Protein AF-A0A5C1E8T0-F1 (afdb_monomer_lite)

Sequence (264 aa):
MSAHPPAPRHRLWQITGRSCGLPEDWHARLVARLGQRPRRLGTWTELALYGALDCMADVAARGGVGSADSTANPPIGTPSSPSALLCAQLYAPLPPAARLRVSSVRGSAAAIGAGLDQFAEGWVLPFTFMQTLPSQLLAALARALGWQGDGSFVASADPLQSLALACAGAPAAGVLWGRVDELPEPNSLWLRLEALSGAEGAASAGKGREGGGVEGGVEDIAAACAVPLPAVCTFRPLRATDLANPALALLRWGPAGLEGGFSD

Radius of gyration: 21.16 Å; chains: 1; bounding box: 60×60×74 Å

pLDDT: mean 71.68, std 24.96, range [25.59, 97.88]

Structure (mmCIF, N/CA/C/O backbone):
data_AF-A0A5C1E8T0-F1
#
_entry.id   AF-A0A5C1E8T0-F1
#
loop_
_atom_site.group_PDB
_atom_site.id
_atom_site.type_symbol
_atom_site.label_atom_id
_atom_site.label_alt_id
_atom_site.label_comp_id
_atom_site.label_asym_id
_atom_site.label_entity_id
_atom_site.label_seq_id
_atom_site.pdbx_PDB_ins_code
_atom_site.Cartn_x
_atom_site.Cartn_y
_atom_site.Cartn_z
_atom_site.occupancy
_atom_site.B_iso_or_equiv
_atom_site.auth_seq_id
_atom_site.auth_comp_id
_atom_site.auth_asym_id
_atom_site.auth_atom_id
_atom_site.pdbx_PDB_model_num
ATOM 1 N N . MET A 1 1 ? 43.499 15.139 -3.434 1.00 58.47 1 MET A N 1
ATOM 2 C CA . MET A 1 1 ? 42.631 15.049 -4.628 1.00 58.47 1 MET A CA 1
ATOM 3 C C . MET A 1 1 ? 41.250 14.615 -4.163 1.00 58.47 1 MET A C 1
ATOM 5 O O . MET A 1 1 ? 41.044 13.431 -3.941 1.00 58.47 1 MET A O 1
ATOM 9 N N . SER A 1 2 ? 40.339 15.557 -3.911 1.00 57.38 2 SER A N 1
ATOM 10 C CA . SER A 1 2 ? 38.963 15.213 -3.532 1.00 57.38 2 SER A CA 1
ATOM 11 C C . SER A 1 2 ? 38.192 14.852 -4.794 1.00 57.38 2 SER A C 1
ATOM 13 O O . SER A 1 2 ? 37.903 15.727 -5.608 1.00 57.38 2 SER A O 1
ATOM 15 N N . ALA A 1 3 ? 37.917 13.563 -4.989 1.00 58.62 3 ALA A N 1
ATOM 16 C CA . ALA A 1 3 ? 37.054 13.107 -6.068 1.00 58.62 3 ALA A CA 1
ATOM 17 C C . ALA A 1 3 ? 35.649 13.675 -5.834 1.00 58.62 3 ALA A C 1
ATOM 19 O O . ALA A 1 3 ? 35.021 13.407 -4.810 1.00 58.62 3 ALA A O 1
ATOM 20 N N . HIS A 1 4 ? 35.182 14.506 -6.763 1.00 52.62 4 HIS A N 1
ATOM 21 C CA . HIS A 1 4 ? 33.809 14.985 -6.747 1.00 52.62 4 HIS A CA 1
ATOM 22 C C . HIS A 1 4 ? 32.888 13.769 -6.935 1.00 52.62 4 HIS A C 1
ATOM 24 O O . HIS A 1 4 ? 33.125 12.990 -7.865 1.00 52.62 4 HIS A O 1
ATOM 30 N N . PRO A 1 5 ? 31.883 13.549 -6.068 1.00 63.28 5 PRO A N 1
ATOM 31 C CA . PRO A 1 5 ? 30.959 12.445 -6.264 1.00 63.28 5 PRO A CA 1
ATOM 32 C C . PRO A 1 5 ? 30.258 12.620 -7.620 1.00 63.28 5 PRO A C 1
ATOM 34 O O . PRO A 1 5 ? 29.917 13.749 -7.990 1.00 63.28 5 PRO A O 1
ATOM 37 N N . PRO A 1 6 ? 30.060 11.535 -8.390 1.00 59.25 6 PRO A N 1
ATOM 38 C CA . PRO A 1 6 ? 29.363 11.624 -9.663 1.00 59.25 6 PRO A CA 1
ATOM 39 C C . PRO A 1 6 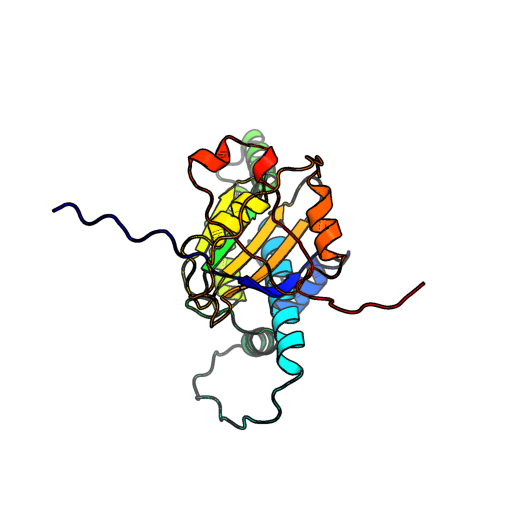? 27.966 12.211 -9.445 1.00 59.25 6 PRO A C 1
ATOM 41 O O . PRO A 1 6 ? 27.285 11.882 -8.470 1.00 59.25 6 PRO A O 1
ATOM 44 N N . ALA A 1 7 ? 27.548 13.092 -10.355 1.00 60.50 7 ALA A N 1
ATOM 45 C CA . ALA A 1 7 ? 26.229 13.704 -10.303 1.00 60.50 7 ALA A CA 1
ATOM 46 C C . ALA A 1 7 ? 25.132 12.619 -10.236 1.00 60.50 7 ALA A C 1
ATOM 48 O O . ALA A 1 7 ? 25.264 11.570 -10.878 1.00 60.50 7 ALA A O 1
ATOM 49 N N . PRO A 1 8 ? 24.046 12.849 -9.475 1.00 59.47 8 PRO A N 1
ATOM 50 C CA . PRO A 1 8 ? 22.971 11.875 -9.345 1.00 59.47 8 PRO A CA 1
ATOM 51 C C . PRO A 1 8 ? 22.365 11.585 -10.722 1.00 59.47 8 PRO A C 1
ATOM 53 O O . PRO A 1 8 ? 21.901 12.494 -11.410 1.00 59.47 8 PRO A O 1
ATOM 56 N N . ARG A 1 9 ? 22.378 10.312 -11.130 1.00 64.56 9 ARG A N 1
ATOM 57 C CA . ARG A 1 9 ? 21.794 9.880 -12.403 1.00 64.56 9 ARG A CA 1
ATOM 58 C C . ARG A 1 9 ? 20.274 9.943 -12.315 1.00 64.56 9 ARG A C 1
ATOM 60 O O . ARG A 1 9 ? 19.667 9.313 -11.450 1.00 64.56 9 ARG A O 1
ATOM 67 N N . HIS A 1 10 ? 19.669 10.695 -13.225 1.00 72.06 10 HIS A N 1
ATOM 68 C CA . HIS A 1 10 ? 18.228 10.690 -13.425 1.00 72.06 10 HIS A CA 1
ATOM 69 C C . HIS A 1 10 ? 17.826 9.365 -14.068 1.00 72.06 10 HIS A C 1
ATOM 71 O O . HIS A 1 10 ? 18.430 8.952 -15.056 1.00 72.06 10 HIS A O 1
ATOM 77 N N . ARG A 1 11 ? 16.819 8.696 -13.505 1.00 80.38 11 ARG A N 1
ATOM 78 C CA . ARG A 1 11 ? 16.202 7.529 -14.135 1.00 80.38 11 ARG A CA 1
ATOM 79 C C . ARG A 1 11 ? 14.804 7.888 -14.588 1.00 80.38 11 ARG A C 1
ATOM 81 O O . ARG A 1 11 ? 14.056 8.543 -13.861 1.00 80.38 11 ARG A O 1
ATOM 88 N N . LEU A 1 12 ? 14.479 7.448 -15.794 1.00 87.31 12 LEU A N 1
ATOM 89 C CA . LEU A 1 12 ? 13.116 7.475 -16.287 1.00 87.31 12 LEU A CA 1
ATOM 90 C C . LEU A 1 12 ? 12.377 6.256 -15.745 1.00 87.31 12 LEU A C 1
ATOM 92 O O . LEU A 1 12 ? 12.934 5.157 -15.696 1.00 87.31 12 LEU A O 1
ATOM 96 N N . TRP A 1 13 ? 11.139 6.476 -15.329 1.00 87.75 13 TRP A N 1
ATOM 97 C CA . TRP A 1 13 ? 10.295 5.468 -14.713 1.00 87.75 13 TRP A CA 1
ATOM 98 C C . TRP A 1 13 ? 9.059 5.248 -15.574 1.00 87.75 13 TRP A C 1
ATOM 100 O O . TRP A 1 13 ? 8.429 6.198 -16.029 1.00 87.75 13 TRP A O 1
ATOM 110 N N . GLN A 1 14 ? 8.698 3.994 -15.789 1.00 90.50 14 GLN A N 1
ATOM 111 C CA . GLN A 1 14 ? 7.463 3.606 -16.453 1.00 90.50 14 GLN A CA 1
ATOM 112 C C . GLN A 1 14 ? 6.477 3.094 -15.410 1.00 90.50 14 GLN A C 1
ATOM 114 O O . GLN A 1 14 ? 6.857 2.304 -14.545 1.00 90.50 14 GLN A O 1
ATOM 119 N N . ILE A 1 15 ? 5.216 3.520 -15.496 1.00 91.81 15 ILE A N 1
ATOM 120 C CA . ILE A 1 15 ? 4.143 2.936 -14.685 1.00 91.81 15 ILE A CA 1
ATOM 121 C C . ILE A 1 15 ? 3.709 1.640 -15.367 1.00 91.81 15 ILE A C 1
ATOM 123 O O . ILE A 1 15 ? 3.140 1.673 -16.458 1.00 91.81 15 ILE A O 1
ATOM 127 N N . THR A 1 16 ? 3.986 0.503 -14.732 1.00 92.25 16 THR A N 1
ATOM 128 C CA . THR A 1 16 ? 3.635 -0.827 -15.258 1.00 92.25 16 THR A CA 1
ATOM 129 C C . THR A 1 16 ? 2.414 -1.434 -14.577 1.00 92.25 16 THR A C 1
ATOM 131 O O . THR A 1 16 ? 1.858 -2.403 -15.085 1.00 92.25 16 THR A O 1
ATOM 134 N N . GLY A 1 17 ? 1.949 -0.836 -13.479 1.00 91.69 17 GLY A N 1
ATOM 135 C CA . GLY A 1 17 ? 0.705 -1.215 -12.822 1.00 91.69 17 GLY A CA 1
ATOM 136 C C . GLY A 1 17 ? 0.167 -0.129 -11.906 1.00 91.69 17 GLY A C 1
ATOM 137 O O . GLY A 1 17 ? 0.925 0.712 -11.409 1.00 91.69 17 GLY A O 1
ATOM 138 N N . ARG A 1 18 ? -1.148 -0.148 -11.695 1.00 93.94 18 ARG A N 1
ATOM 139 C CA . ARG A 1 18 ? -1.850 0.795 -10.825 1.00 93.94 18 ARG A CA 1
ATOM 140 C C . ARG A 1 18 ? -3.036 0.148 -10.115 1.00 93.94 18 ARG A C 1
ATOM 142 O O . ARG A 1 18 ? -3.696 -0.719 -10.670 1.00 93.94 18 ARG A O 1
ATOM 149 N N . SER A 1 19 ? -3.336 0.647 -8.924 1.00 92.81 19 SER A N 1
ATOM 150 C CA . SER A 1 19 ? -4.628 0.485 -8.251 1.00 92.81 19 SER A CA 1
ATOM 151 C C . SER A 1 19 ? -5.069 1.857 -7.779 1.00 92.81 19 SER A C 1
ATOM 153 O O . SER A 1 19 ? -4.309 2.549 -7.098 1.00 92.81 19 SER A O 1
ATOM 155 N N . CYS A 1 20 ? -6.283 2.253 -8.133 1.00 88.31 20 CYS A N 1
ATOM 156 C CA . CYS A 1 20 ? -6.860 3.526 -7.734 1.00 88.31 20 CYS A CA 1
ATOM 157 C C . CYS A 1 20 ? -8.332 3.350 -7.377 1.00 88.31 20 CYS A C 1
ATOM 159 O O . CYS A 1 20 ? -9.088 2.724 -8.119 1.00 88.31 20 CYS A O 1
ATOM 161 N N . GLY A 1 21 ? -8.724 3.949 -6.256 1.00 82.94 21 GLY A N 1
ATOM 162 C CA . GLY A 1 21 ? -10.071 3.823 -5.721 1.00 82.94 21 GLY A CA 1
ATOM 163 C C . GLY A 1 21 ? -10.300 2.501 -4.991 1.00 82.94 21 GLY A C 1
ATOM 164 O O . GLY A 1 21 ? -9.564 1.524 -5.136 1.00 82.94 21 GLY A O 1
ATOM 165 N N . LEU A 1 22 ? -11.345 2.495 -4.172 1.00 90.31 22 LEU A N 1
ATOM 166 C CA . LEU A 1 22 ? -11.820 1.314 -3.468 1.00 90.31 22 LEU A CA 1
ATOM 167 C C . LEU A 1 22 ? -13.246 1.037 -3.93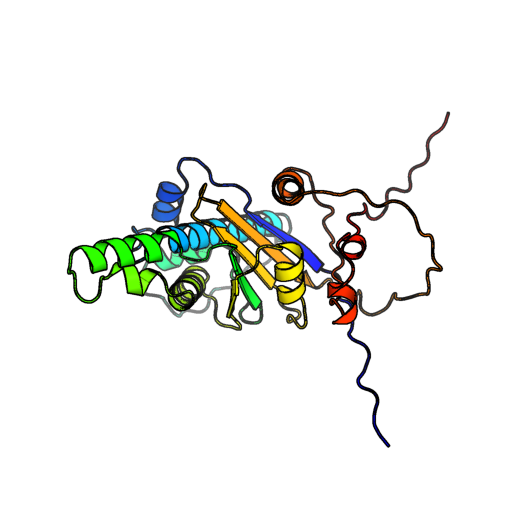8 1.00 90.31 22 LEU A C 1
ATOM 169 O O . LEU A 1 22 ? -14.090 1.926 -3.821 1.00 90.31 22 LEU A O 1
ATOM 173 N N . PRO A 1 23 ? -13.540 -0.157 -4.475 1.00 93.62 23 PRO A N 1
ATOM 174 C CA . PRO A 1 23 ? -14.925 -0.536 -4.697 1.00 93.62 23 PRO A CA 1
ATOM 175 C C . PRO A 1 23 ? -15.637 -0.699 -3.349 1.00 93.62 23 PRO A C 1
ATOM 177 O O . PRO A 1 23 ? -15.002 -0.966 -2.328 1.00 93.62 23 PRO A O 1
ATOM 180 N N . GLU A 1 24 ? -16.962 -0.583 -3.348 1.00 94.19 24 GLU A N 1
ATOM 181 C CA . GLU A 1 24 ? -17.775 -0.697 -2.130 1.00 94.19 24 GLU A CA 1
ATOM 182 C C . GLU A 1 24 ? -17.559 -2.041 -1.403 1.00 94.19 24 GLU A C 1
ATOM 184 O O . GLU A 1 24 ? -17.512 -2.104 -0.177 1.00 94.19 24 GLU A O 1
ATOM 189 N N . ASP A 1 25 ? -17.316 -3.115 -2.157 1.00 95.88 25 ASP A N 1
ATOM 190 C CA . ASP A 1 25 ? -17.090 -4.474 -1.666 1.00 95.88 25 ASP A CA 1
ATOM 191 C C . ASP A 1 25 ? -15.598 -4.840 -1.487 1.00 95.88 25 ASP A C 1
ATOM 193 O O . ASP A 1 25 ? -15.261 -6.026 -1.387 1.00 95.88 25 ASP A O 1
ATOM 197 N N . TRP A 1 26 ? -14.682 -3.860 -1.417 1.00 95.56 26 TRP A N 1
ATOM 198 C CA . TRP A 1 26 ? -13.224 -4.096 -1.393 1.00 95.56 26 TRP A CA 1
ATOM 199 C C . TRP A 1 26 ? -12.783 -5.124 -0.342 1.00 95.56 26 TRP A C 1
ATOM 201 O O . TRP A 1 26 ? -11.933 -5.973 -0.617 1.00 95.56 26 TRP A O 1
ATOM 211 N N . HIS A 1 27 ? -13.386 -5.100 0.850 1.00 95.56 27 HIS A N 1
ATOM 212 C CA . HIS A 1 27 ? -13.034 -6.018 1.931 1.00 95.56 27 HIS A CA 1
ATOM 213 C C . HIS A 1 27 ? -13.479 -7.457 1.619 1.00 95.56 27 HIS A C 1
ATOM 215 O O . HIS A 1 27 ? -12.720 -8.400 1.840 1.00 95.56 27 HIS A O 1
ATOM 221 N N . ALA A 1 28 ? -14.666 -7.654 1.031 1.00 95.44 28 ALA A N 1
ATOM 222 C CA . ALA A 1 28 ? -15.113 -8.980 0.594 1.00 95.44 28 ALA A CA 1
ATOM 223 C C . ALA A 1 28 ? -14.198 -9.535 -0.510 1.00 95.44 28 ALA A C 1
ATOM 225 O O . ALA A 1 28 ? -13.786 -10.698 -0.457 1.00 95.44 28 ALA A O 1
ATOM 226 N N . ARG A 1 29 ? -13.794 -8.677 -1.457 1.00 95.75 29 ARG A N 1
ATOM 227 C CA . ARG A 1 29 ? -12.819 -9.026 -2.499 1.00 95.75 29 ARG A CA 1
ATOM 228 C C . ARG A 1 29 ? -11.457 -9.375 -1.899 1.00 95.75 29 ARG A C 1
ATOM 230 O O . ARG A 1 29 ? -10.849 -10.349 -2.331 1.00 95.75 29 ARG A O 1
ATOM 237 N N . LEU A 1 30 ? -10.990 -8.650 -0.880 1.00 95.06 30 LEU A N 1
ATOM 238 C CA . LEU A 1 30 ? -9.753 -8.977 -0.164 1.00 95.06 30 LEU A CA 1
ATOM 239 C C . LEU A 1 30 ? -9.823 -10.363 0.489 1.00 95.06 30 LEU A C 1
ATOM 241 O O . LEU A 1 30 ? -8.902 -11.161 0.328 1.00 95.06 30 LEU A O 1
ATOM 245 N N . VAL A 1 31 ? -10.913 -10.668 1.198 1.00 95.19 31 VAL A N 1
ATOM 246 C CA . VAL A 1 31 ? -11.108 -11.978 1.839 1.00 95.19 31 VAL A CA 1
ATOM 247 C C . VAL A 1 31 ? -11.094 -13.100 0.802 1.00 95.19 31 VAL A C 1
ATOM 249 O O . VAL A 1 31 ? -10.417 -14.107 1.011 1.00 95.19 31 VAL A O 1
ATOM 252 N N . ALA A 1 32 ? -11.780 -12.915 -0.330 1.00 93.12 32 ALA A N 1
ATOM 253 C CA . ALA A 1 32 ? -11.768 -13.875 -1.430 1.00 93.12 32 ALA A CA 1
ATOM 254 C C . ALA A 1 32 ? -10.348 -14.083 -1.988 1.00 93.12 32 ALA A C 1
ATOM 256 O O . ALA A 1 32 ? -9.923 -15.221 -2.176 1.00 93.12 32 ALA A O 1
ATOM 257 N N . ARG A 1 33 ? -9.587 -12.995 -2.177 1.00 92.25 33 ARG A N 1
ATOM 258 C CA . ARG A 1 33 ? -8.198 -13.030 -2.667 1.00 92.25 33 ARG A CA 1
ATOM 259 C C . ARG A 1 33 ? -7.245 -13.739 -1.719 1.00 92.25 33 ARG A C 1
ATOM 261 O O . ARG A 1 33 ? -6.364 -14.443 -2.186 1.00 92.25 33 ARG A O 1
ATOM 268 N N . LEU A 1 34 ? -7.403 -13.557 -0.411 1.00 90.12 34 LEU A N 1
ATOM 269 C CA . LEU A 1 34 ? -6.553 -14.188 0.604 1.00 90.12 34 LEU A CA 1
ATOM 270 C C . LEU A 1 34 ? -6.998 -15.614 0.968 1.00 90.12 34 LEU A C 1
ATOM 272 O O . LEU A 1 34 ? -6.311 -16.293 1.732 1.00 90.12 34 LEU A O 1
ATOM 276 N N . GLY A 1 35 ? -8.167 -16.052 0.490 1.00 91.44 35 GLY A N 1
ATOM 277 C CA . GLY A 1 35 ? -8.790 -17.339 0.819 1.00 91.44 35 GLY A CA 1
ATOM 278 C C . GLY A 1 35 ? -9.300 -17.456 2.263 1.00 91.44 35 GLY A C 1
ATOM 279 O O . GLY A 1 35 ? -9.959 -18.433 2.609 1.00 91.44 35 GLY A O 1
ATOM 280 N N . GLN A 1 36 ? -9.008 -16.478 3.119 1.00 90.00 36 GLN A N 1
ATOM 281 C CA . GLN A 1 36 ? -9.477 -16.407 4.497 1.00 90.00 36 GLN A CA 1
ATOM 282 C C . GLN A 1 36 ? -9.499 -14.961 4.981 1.00 90.00 36 GLN A C 1
ATOM 284 O O . GLN A 1 36 ? -8.755 -14.106 4.497 1.00 90.00 36 GLN A O 1
ATOM 289 N N . ARG A 1 37 ? -10.309 -14.702 6.011 1.00 89.00 37 ARG A N 1
ATOM 290 C CA . ARG A 1 37 ? -10.324 -13.399 6.670 1.00 89.00 37 ARG A CA 1
ATOM 291 C C . ARG A 1 37 ? -8.988 -13.147 7.382 1.00 89.00 37 ARG A C 1
ATOM 293 O O . ARG A 1 37 ? -8.587 -13.993 8.193 1.00 89.00 37 ARG A O 1
ATOM 300 N N . PRO A 1 38 ? -8.313 -12.008 7.136 1.00 87.50 38 PRO A N 1
ATOM 301 C CA . PRO A 1 38 ? -7.133 -11.635 7.897 1.00 87.50 38 PRO A CA 1
ATOM 302 C C . PRO A 1 38 ? -7.458 -11.610 9.386 1.00 87.50 38 PRO A C 1
ATOM 304 O O . PRO A 1 38 ? -8.378 -10.936 9.840 1.00 87.50 38 PRO A O 1
ATOM 307 N N . ARG A 1 39 ? -6.715 -12.384 10.173 1.00 87.12 39 ARG A N 1
ATOM 308 C CA . ARG A 1 39 ? -6.797 -12.294 11.629 1.00 87.12 39 ARG A CA 1
ATOM 309 C C . ARG A 1 39 ? -5.760 -11.285 12.078 1.00 87.12 39 ARG A C 1
ATOM 311 O O . ARG A 1 39 ? -4.634 -11.332 11.591 1.00 87.12 39 ARG A O 1
ATOM 318 N N . ARG A 1 40 ? -6.115 -10.456 13.061 1.00 87.38 40 ARG A N 1
ATOM 319 C CA . ARG A 1 40 ? -5.188 -9.549 13.760 1.00 87.38 40 ARG A CA 1
ATOM 320 C C . ARG A 1 40 ? -4.682 -8.358 12.945 1.00 87.38 40 ARG A C 1
ATOM 322 O O . ARG A 1 40 ? -3.881 -7.600 13.478 1.00 87.38 40 ARG A O 1
ATOM 329 N N . LEU A 1 41 ? -5.167 -8.145 11.726 1.00 90.31 41 LEU A N 1
ATOM 330 C CA . LEU A 1 41 ? -4.874 -6.930 10.968 1.00 90.31 41 LEU A CA 1
ATOM 331 C C . LEU A 1 41 ? -5.925 -5.861 11.282 1.00 90.31 41 LEU A C 1
ATOM 333 O O . LEU A 1 41 ? -7.078 -6.193 11.543 1.00 90.31 41 LEU A O 1
ATOM 337 N N . GLY A 1 42 ? -5.500 -4.600 11.325 1.00 91.44 42 GLY A N 1
ATOM 338 C CA . GLY A 1 42 ? -6.417 -3.460 11.363 1.00 91.44 42 GLY A CA 1
ATOM 339 C C . GLY A 1 42 ? -6.833 -3.048 9.950 1.00 91.44 42 GLY A C 1
ATOM 340 O O . GLY A 1 42 ? -6.112 -3.344 8.991 1.00 91.44 42 GLY A O 1
ATOM 341 N N . THR A 1 43 ? -7.947 -2.323 9.830 1.00 93.56 43 THR A N 1
ATOM 342 C CA . THR A 1 43 ? -8.516 -1.847 8.556 1.00 93.56 43 THR A CA 1
ATOM 343 C C . THR A 1 43 ? -7.472 -1.167 7.670 1.00 93.56 43 THR A C 1
ATOM 345 O O . THR A 1 43 ? -7.335 -1.523 6.504 1.00 93.56 43 THR A O 1
ATOM 348 N N . TRP A 1 44 ? -6.651 -0.264 8.218 1.00 94.94 44 TRP A N 1
ATOM 349 C CA . TRP A 1 44 ? -5.552 0.374 7.484 1.00 94.94 44 TRP A CA 1
ATOM 350 C C . TRP A 1 44 ? -4.591 -0.613 6.793 1.00 94.94 44 TRP A C 1
ATOM 352 O O . TRP A 1 44 ? -4.185 -0.409 5.648 1.00 94.94 44 TRP A O 1
ATOM 362 N N . THR A 1 45 ? -4.250 -1.726 7.450 1.00 95.75 45 THR A N 1
ATOM 363 C CA . THR A 1 45 ? -3.397 -2.763 6.843 1.00 95.75 45 THR A CA 1
ATOM 364 C C . THR A 1 45 ? -4.149 -3.557 5.778 1.00 95.75 45 THR A C 1
ATOM 366 O O . THR A 1 45 ? -3.572 -3.920 4.755 1.00 95.75 45 THR A O 1
ATOM 369 N N . GLU A 1 46 ? -5.435 -3.822 5.991 1.00 96.00 46 GLU A N 1
ATOM 370 C CA . GLU A 1 46 ? -6.280 -4.501 5.007 1.00 96.00 46 GLU A CA 1
ATOM 371 C C . GLU A 1 46 ? -6.445 -3.663 3.731 1.00 96.00 46 GLU A C 1
ATOM 373 O O . GLU A 1 46 ? -6.311 -4.198 2.630 1.00 96.00 46 GLU A O 1
ATOM 378 N N . LEU A 1 47 ? -6.619 -2.346 3.865 1.00 96.69 47 LEU A N 1
ATOM 379 C CA . LEU A 1 47 ? -6.630 -1.400 2.746 1.00 96.69 47 LEU A CA 1
ATOM 380 C C . LEU A 1 47 ? -5.326 -1.460 1.945 1.00 96.69 47 LEU A C 1
ATOM 382 O O . LEU A 1 47 ? -5.351 -1.536 0.712 1.00 96.69 47 LEU A O 1
ATOM 386 N N . ALA A 1 48 ? -4.185 -1.465 2.637 1.00 96.81 48 ALA A N 1
ATOM 387 C CA . ALA A 1 48 ? -2.875 -1.582 2.007 1.00 96.81 48 ALA A CA 1
ATOM 388 C C . ALA A 1 48 ? -2.728 -2.899 1.235 1.00 96.81 48 ALA A C 1
ATOM 390 O O . ALA A 1 48 ? -2.310 -2.894 0.079 1.00 96.81 48 ALA A O 1
ATOM 391 N N . LEU A 1 49 ? -3.117 -4.020 1.850 1.00 96.75 49 LEU A N 1
ATOM 392 C CA . LEU A 1 49 ? -3.094 -5.334 1.209 1.00 96.75 49 LEU A CA 1
ATOM 393 C C . LEU A 1 49 ? -3.969 -5.371 -0.042 1.00 96.75 49 LEU A C 1
ATOM 395 O O . LEU A 1 49 ? -3.514 -5.842 -1.083 1.00 96.75 49 LEU A O 1
ATOM 399 N N . TYR A 1 50 ? -5.204 -4.874 0.049 1.00 96.62 50 TYR A N 1
ATOM 400 C CA . TYR A 1 50 ? -6.127 -4.873 -1.079 1.00 96.62 50 TYR A CA 1
ATOM 401 C C . TYR A 1 50 ? -5.545 -4.115 -2.274 1.00 96.62 50 TYR A C 1
ATOM 403 O O . TYR A 1 50 ? -5.439 -4.692 -3.356 1.00 96.62 50 TYR A O 1
ATOM 411 N N . GLY A 1 51 ? -5.118 -2.866 -2.066 1.00 96.69 51 GLY A N 1
ATOM 412 C CA . GLY A 1 51 ? -4.609 -2.024 -3.149 1.00 96.69 51 GLY A CA 1
ATOM 413 C C . GLY A 1 51 ? -3.293 -2.535 -3.745 1.00 96.69 51 GLY A C 1
ATOM 414 O O . GLY A 1 51 ? -3.114 -2.497 -4.960 1.00 96.69 51 GLY A O 1
ATOM 415 N N . ALA A 1 52 ? -2.394 -3.091 -2.926 1.00 96.94 52 ALA A N 1
ATOM 416 C CA . ALA A 1 52 ? -1.156 -3.688 -3.423 1.00 96.94 52 ALA A CA 1
ATOM 417 C C . ALA A 1 52 ? -1.428 -4.915 -4.306 1.00 96.94 52 ALA A C 1
ATOM 419 O O . ALA A 1 52 ? -0.867 -5.030 -5.395 1.00 96.94 52 ALA A O 1
ATOM 420 N N . LEU A 1 53 ? -2.311 -5.815 -3.858 1.00 95.94 53 LEU A N 1
ATOM 421 C CA . LEU A 1 53 ? -2.703 -6.997 -4.630 1.00 95.94 53 LEU A CA 1
ATOM 422 C C . LEU A 1 53 ? -3.433 -6.607 -5.918 1.00 95.94 53 LEU A C 1
ATOM 424 O O . LEU A 1 53 ? -3.192 -7.206 -6.960 1.00 95.94 53 LEU A O 1
ATOM 428 N N . ASP A 1 54 ? -4.294 -5.590 -5.866 1.00 95.12 54 ASP A N 1
ATOM 429 C CA . ASP A 1 54 ? -4.986 -5.077 -7.050 1.00 95.12 54 ASP A CA 1
ATOM 430 C C . ASP A 1 54 ? -4.009 -4.495 -8.077 1.00 95.12 54 ASP A C 1
ATOM 432 O O . ASP A 1 54 ? -4.068 -4.832 -9.256 1.00 95.12 54 ASP A O 1
ATOM 436 N N . CYS A 1 55 ? -3.027 -3.722 -7.609 1.00 95.12 55 CYS A N 1
ATOM 437 C CA . CYS A 1 55 ? -1.972 -3.172 -8.452 1.00 95.12 55 CYS A CA 1
ATOM 438 C C . CYS A 1 55 ? -1.170 -4.280 -9.146 1.00 95.12 55 CYS A C 1
ATOM 440 O O . CYS A 1 55 ? -0.942 -4.215 -10.351 1.00 95.12 55 CYS A O 1
ATOM 442 N N . MET A 1 56 ? -0.786 -5.335 -8.422 1.00 94.81 56 MET A N 1
ATOM 443 C CA . MET A 1 56 ? -0.058 -6.460 -9.021 1.00 94.81 56 MET A CA 1
ATOM 444 C C . MET A 1 56 ? -0.933 -7.320 -9.947 1.00 94.81 56 MET A C 1
ATOM 446 O O . MET A 1 56 ? -0.405 -7.951 -10.865 1.00 94.81 56 MET A O 1
ATOM 450 N N . ALA A 1 57 ? -2.256 -7.323 -9.755 1.00 92.62 57 ALA A N 1
ATOM 451 C CA . ALA A 1 57 ? -3.197 -7.922 -10.701 1.00 92.62 57 ALA A CA 1
ATOM 452 C C . ALA A 1 57 ? -3.231 -7.138 -12.021 1.00 92.62 57 ALA A C 1
ATOM 454 O O . ALA A 1 57 ? -3.187 -7.742 -13.090 1.00 92.62 57 ALA A O 1
ATOM 455 N N . ASP A 1 58 ? -3.245 -5.802 -11.953 1.00 89.81 58 ASP A N 1
ATOM 456 C CA . ASP A 1 58 ? -3.158 -4.926 -13.129 1.00 89.81 58 ASP A CA 1
ATOM 457 C C . ASP A 1 58 ? -1.825 -5.124 -13.876 1.00 89.81 58 ASP A C 1
ATOM 459 O O . ASP A 1 58 ? -1.828 -5.246 -15.101 1.00 89.81 58 ASP A O 1
ATOM 463 N N . VAL A 1 59 ? -0.698 -5.276 -13.161 1.00 91.00 59 VAL A N 1
ATOM 464 C CA . VAL A 1 59 ? 0.599 -5.645 -13.776 1.00 91.00 59 VAL A CA 1
ATOM 465 C C . VAL A 1 59 ? 0.487 -6.967 -14.541 1.00 91.00 59 VAL A C 1
ATOM 467 O O . VAL A 1 59 ? 0.893 -7.047 -15.702 1.00 91.00 59 VAL A O 1
ATOM 470 N N . ALA A 1 60 ? -0.069 -8.006 -13.910 1.00 90.25 60 ALA A N 1
ATOM 471 C CA . ALA A 1 60 ? -0.213 -9.324 -14.528 1.00 90.25 60 ALA A CA 1
ATOM 472 C C . ALA A 1 60 ? -1.107 -9.277 -15.777 1.00 90.25 60 ALA A C 1
ATOM 474 O O . ALA A 1 60 ? -0.750 -9.834 -16.816 1.00 90.25 60 ALA A O 1
ATOM 475 N N . ALA A 1 61 ? -2.229 -8.556 -15.702 1.00 87.44 61 ALA A N 1
ATOM 476 C CA . ALA A 1 61 ? -3.152 -8.380 -16.817 1.00 87.44 61 ALA A CA 1
ATOM 477 C C . ALA A 1 61 ? -2.496 -7.669 -18.013 1.00 87.44 61 ALA A C 1
ATOM 479 O O . ALA A 1 61 ? -2.751 -8.032 -19.159 1.00 87.44 61 ALA A O 1
ATOM 480 N N . ARG A 1 62 ? -1.612 -6.692 -17.763 1.00 81.38 62 ARG A N 1
ATOM 481 C CA . ARG A 1 62 ? -0.860 -5.982 -18.814 1.00 81.38 62 ARG A CA 1
ATOM 482 C C . ARG A 1 62 ? 0.270 -6.824 -19.410 1.00 81.38 62 ARG A C 1
ATOM 484 O O . ARG A 1 62 ? 0.520 -6.731 -20.608 1.00 81.38 62 ARG A O 1
ATOM 491 N N . GLY A 1 63 ? 0.937 -7.648 -18.600 1.00 74.06 63 GLY A N 1
ATOM 492 C CA . GLY A 1 63 ? 2.016 -8.539 -19.046 1.00 74.06 63 GLY A CA 1
ATOM 493 C C . GLY A 1 63 ? 1.540 -9.746 -19.866 1.00 74.06 63 GLY A C 1
ATOM 494 O O . GLY A 1 63 ? 2.291 -10.266 -20.688 1.00 74.06 63 GLY A O 1
ATOM 495 N N . GLY A 1 64 ? 0.284 -10.172 -19.691 1.00 57.69 64 GLY A N 1
ATOM 496 C CA . GLY A 1 64 ? -0.314 -11.311 -20.399 1.00 57.69 64 GLY A CA 1
ATOM 497 C C . GLY A 1 64 ? -0.656 -11.079 -21.878 1.00 57.69 64 GLY A C 1
ATOM 498 O O . GLY A 1 64 ? -1.043 -12.022 -22.560 1.00 57.69 64 GLY A O 1
ATOM 499 N N . VAL A 1 65 ? -0.498 -9.859 -22.405 1.00 47.91 65 VAL A N 1
ATOM 500 C CA . VAL A 1 65 ? -0.879 -9.506 -23.790 1.00 47.91 65 VAL A CA 1
ATOM 501 C C . VAL A 1 65 ? 0.248 -9.785 -24.810 1.00 47.91 65 VAL A C 1
ATOM 503 O O . VAL A 1 65 ? 0.125 -9.434 -25.979 1.00 47.91 65 VAL A O 1
ATOM 506 N N . GLY A 1 66 ? 1.349 -10.450 -24.425 1.00 42.44 66 GLY A N 1
ATOM 507 C CA . GLY A 1 66 ? 2.499 -10.611 -25.331 1.00 42.44 66 GLY A CA 1
ATOM 508 C C . GLY A 1 66 ? 3.471 -11.765 -25.084 1.00 42.44 66 GLY A C 1
ATOM 509 O O . GLY A 1 66 ? 4.626 -11.633 -25.472 1.00 42.44 66 GLY A O 1
ATOM 510 N N . SER A 1 67 ? 3.069 -12.881 -24.468 1.00 39.47 67 SER A N 1
ATOM 511 C CA . SER A 1 67 ? 3.974 -14.036 -24.321 1.00 39.47 67 SER A CA 1
ATOM 512 C C . SER A 1 67 ? 3.280 -15.362 -24.626 1.00 39.47 67 SER A C 1
ATOM 514 O O . SER A 1 67 ? 2.881 -16.111 -23.737 1.00 39.47 67 SER A O 1
ATOM 516 N N . ALA A 1 68 ? 3.131 -15.642 -25.920 1.00 39.16 68 ALA A N 1
ATOM 517 C CA . ALA A 1 68 ? 2.949 -16.993 -26.434 1.00 39.16 68 ALA A CA 1
ATOM 518 C C . ALA A 1 68 ? 4.334 -17.586 -26.732 1.00 39.16 68 ALA A C 1
ATOM 520 O O . ALA A 1 68 ? 4.717 -17.664 -27.888 1.00 39.16 68 ALA A O 1
ATOM 521 N N . ASP A 1 69 ? 5.112 -17.889 -25.691 1.00 41.88 69 ASP A N 1
ATOM 522 C CA . ASP A 1 69 ? 6.160 -18.922 -25.717 1.00 41.88 69 ASP A CA 1
ATOM 523 C C . ASP A 1 69 ? 6.877 -18.978 -24.362 1.00 41.88 69 ASP A C 1
ATOM 525 O O . ASP A 1 69 ? 7.830 -18.245 -24.106 1.00 41.88 69 ASP A O 1
ATOM 529 N N . SER A 1 70 ? 6.435 -19.870 -23.472 1.00 38.00 70 SER A N 1
ATOM 530 C CA . SER A 1 70 ? 7.351 -20.523 -22.528 1.00 38.00 70 SER A CA 1
ATOM 531 C C . SER A 1 70 ? 6.690 -21.723 -21.851 1.00 38.00 70 SER A C 1
ATOM 533 O O . SER A 1 70 ? 6.102 -21.637 -20.774 1.00 38.00 70 SER A O 1
ATOM 535 N N . THR A 1 71 ? 6.813 -22.888 -22.480 1.00 39.94 71 THR A N 1
ATOM 536 C CA . THR A 1 71 ? 6.786 -24.176 -21.782 1.00 39.94 71 THR A CA 1
ATOM 537 C C . THR A 1 71 ? 8.068 -24.313 -20.961 1.00 39.94 71 THR A C 1
ATOM 539 O O . THR A 1 71 ? 9.079 -24.807 -21.459 1.00 39.94 71 THR A O 1
ATOM 542 N N . ALA A 1 72 ? 8.039 -23.881 -19.701 1.00 38.09 72 ALA A N 1
ATOM 543 C CA . ALA A 1 72 ? 9.082 -24.184 -18.729 1.00 38.09 72 ALA A CA 1
ATOM 544 C C . ALA A 1 72 ? 8.454 -24.818 -17.479 1.00 38.09 72 ALA A C 1
ATOM 546 O O . ALA A 1 72 ? 7.622 -24.226 -16.796 1.00 38.09 72 ALA A O 1
ATOM 547 N N . ASN A 1 73 ? 8.848 -26.066 -17.232 1.00 38.44 73 ASN A N 1
ATOM 548 C CA . ASN A 1 73 ? 8.435 -26.918 -16.118 1.00 38.44 73 ASN A CA 1
ATOM 549 C C . ASN A 1 73 ? 8.715 -26.246 -14.754 1.00 38.44 73 ASN A C 1
ATOM 551 O O . ASN A 1 73 ? 9.823 -25.735 -14.566 1.00 38.44 73 ASN A O 1
ATOM 555 N N . PRO A 1 74 ? 7.792 -26.282 -13.773 1.00 40.03 74 PRO A N 1
ATOM 556 C CA . PRO A 1 74 ? 8.061 -25.735 -12.448 1.00 40.03 74 PRO A CA 1
ATOM 557 C C . PRO A 1 74 ? 8.974 -26.662 -11.618 1.00 40.03 74 PRO A C 1
ATOM 559 O O . PRO A 1 74 ? 8.831 -27.887 -11.676 1.00 40.03 74 PRO A O 1
ATOM 562 N N . PRO A 1 75 ? 9.894 -26.111 -10.802 1.00 40.59 75 PRO A N 1
ATOM 563 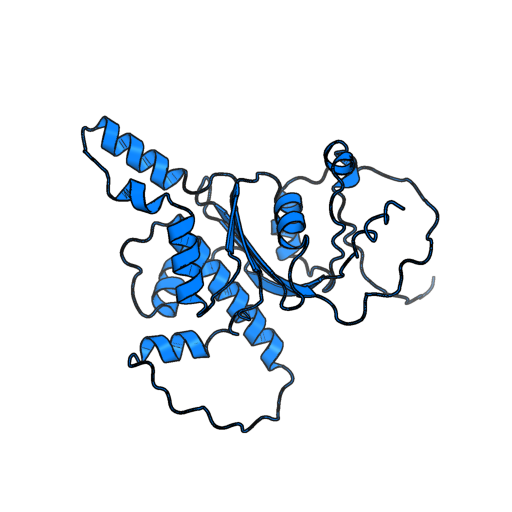C CA . PRO A 1 75 ? 10.674 -26.892 -9.851 1.00 40.59 75 PRO A CA 1
ATOM 564 C C . PRO A 1 75 ? 9.782 -27.433 -8.724 1.00 40.59 75 PRO A C 1
ATOM 566 O O . PRO A 1 75 ? 8.976 -26.715 -8.130 1.00 40.59 75 PRO A O 1
ATOM 569 N N . ILE A 1 76 ? 9.953 -28.720 -8.420 1.00 43.00 76 ILE A N 1
ATOM 570 C CA . ILE A 1 76 ? 9.252 -29.437 -7.353 1.00 43.00 76 ILE A CA 1
ATOM 571 C C . ILE A 1 76 ? 9.807 -28.974 -6.000 1.00 43.00 76 ILE A C 1
ATOM 573 O O . ILE A 1 76 ? 10.872 -29.397 -5.560 1.00 43.00 76 ILE A O 1
ATOM 577 N N . GLY A 1 77 ? 9.054 -28.097 -5.344 1.00 40.56 77 GLY A N 1
ATOM 578 C CA . GLY A 1 77 ? 9.234 -27.681 -3.957 1.00 40.56 77 GLY A CA 1
ATOM 579 C C . GLY A 1 77 ? 7.901 -27.152 -3.443 1.00 40.56 77 GLY A C 1
ATOM 580 O O . GLY A 1 77 ? 7.608 -25.968 -3.557 1.00 40.56 77 GLY A O 1
ATOM 581 N N . THR A 1 78 ? 7.037 -28.051 -2.978 1.00 45.16 78 THR A N 1
ATOM 582 C CA . THR A 1 78 ? 5.635 -27.767 -2.640 1.00 45.16 78 THR A CA 1
ATOM 583 C C . THR A 1 78 ? 5.486 -26.882 -1.396 1.00 45.16 78 THR A C 1
ATOM 585 O O . THR A 1 78 ? 5.886 -27.313 -0.311 1.00 45.16 78 THR A O 1
ATOM 588 N N . PRO A 1 79 ? 4.808 -25.722 -1.476 1.00 41.91 79 PRO A N 1
ATOM 589 C CA . PRO A 1 79 ? 4.119 -25.147 -0.328 1.00 41.91 79 PRO A CA 1
ATOM 590 C C . PRO A 1 79 ? 2.836 -25.955 -0.065 1.00 41.91 79 PRO A C 1
ATOM 592 O O . PRO A 1 79 ? 2.002 -26.141 -0.947 1.00 41.91 79 PRO A O 1
ATOM 595 N N . SER A 1 80 ? 2.669 -26.456 1.156 1.00 42.47 80 SER A N 1
ATOM 596 C CA . SER A 1 80 ? 1.631 -27.415 1.572 1.00 42.47 80 SER A CA 1
ATOM 597 C C . SER A 1 80 ? 0.208 -26.844 1.706 1.00 42.47 80 SER A C 1
ATOM 599 O O . SER A 1 80 ? -0.633 -27.448 2.368 1.00 42.47 80 SER A O 1
ATOM 601 N N . SER A 1 81 ? -0.096 -25.696 1.090 1.00 45.69 81 SER A N 1
ATOM 602 C CA . SER A 1 81 ? -1.424 -25.079 1.177 1.00 45.69 81 SER A CA 1
ATOM 603 C C . SER A 1 81 ? -1.991 -24.733 -0.206 1.00 45.69 81 SER A C 1
ATOM 605 O O . SER A 1 81 ? -1.421 -23.881 -0.895 1.00 45.69 81 SER A O 1
ATOM 607 N N . PRO A 1 82 ? -3.132 -25.326 -0.613 1.00 47.88 82 PRO A N 1
ATOM 608 C CA . PRO A 1 82 ? -3.764 -25.045 -1.905 1.00 47.88 82 PRO A CA 1
ATOM 609 C C . PRO A 1 82 ? -4.209 -23.580 -2.051 1.00 47.88 82 PRO A C 1
ATOM 611 O O . PRO A 1 82 ? -4.195 -23.046 -3.156 1.00 47.88 82 PRO A O 1
ATOM 614 N N . SER A 1 83 ? -4.512 -22.884 -0.949 1.00 49.12 83 SER A N 1
ATOM 615 C CA . SER A 1 83 ? -4.827 -21.447 -0.976 1.00 49.12 83 SER A CA 1
ATOM 616 C C . SER A 1 83 ? -3.609 -20.580 -1.314 1.00 49.12 83 SER A C 1
ATOM 618 O O . SER A 1 83 ? -3.746 -19.589 -2.020 1.00 49.12 83 SER A O 1
ATOM 620 N N . ALA A 1 84 ? -2.408 -20.962 -0.864 1.00 44.59 84 ALA A N 1
ATOM 621 C CA . ALA A 1 84 ? -1.183 -20.212 -1.155 1.00 44.59 84 ALA A CA 1
ATOM 622 C C . ALA A 1 84 ? -0.775 -20.327 -2.634 1.00 44.59 84 ALA A C 1
ATOM 624 O O . ALA A 1 84 ? -0.271 -19.363 -3.208 1.00 44.59 84 ALA A O 1
ATOM 625 N N . LEU A 1 85 ? -1.039 -21.484 -3.254 1.00 42.47 85 LEU A N 1
ATOM 626 C CA . LEU A 1 85 ? -0.815 -21.707 -4.684 1.00 42.47 85 LEU A CA 1
ATOM 627 C C . LEU A 1 85 ? -1.755 -20.860 -5.548 1.00 42.47 85 LEU A C 1
ATOM 629 O O . LEU A 1 85 ? -1.288 -20.255 -6.507 1.00 42.47 85 LEU A O 1
ATOM 633 N N . LEU A 1 86 ? -3.039 -20.750 -5.186 1.00 50.62 86 LEU A N 1
ATOM 634 C CA . LEU A 1 86 ? -3.979 -19.900 -5.925 1.00 50.62 86 LEU A CA 1
ATOM 635 C C . LEU A 1 86 ? -3.615 -18.413 -5.814 1.00 50.62 86 LEU A C 1
ATOM 637 O O . LEU A 1 86 ? -3.606 -17.716 -6.822 1.00 50.62 86 LEU A O 1
ATOM 641 N N . CYS A 1 87 ? -3.270 -17.922 -4.618 1.00 43.25 87 CYS A N 1
ATOM 642 C CA . CYS A 1 87 ? -2.877 -16.519 -4.448 1.00 43.25 87 CYS A CA 1
ATOM 643 C C . CYS A 1 87 ? -1.610 -16.177 -5.242 1.00 43.25 87 CYS A C 1
ATOM 645 O O . CYS A 1 87 ? -1.572 -15.149 -5.908 1.00 43.25 87 CYS A O 1
ATOM 647 N N . ALA A 1 88 ? -0.584 -17.035 -5.199 1.00 49.50 88 ALA A N 1
ATOM 648 C CA . ALA A 1 88 ? 0.670 -16.801 -5.916 1.00 49.50 88 ALA A CA 1
ATOM 649 C C . ALA A 1 88 ? 0.516 -16.874 -7.446 1.00 49.50 88 ALA A C 1
ATOM 651 O O . ALA A 1 88 ? 1.304 -16.268 -8.164 1.00 49.50 88 ALA A O 1
ATOM 652 N N . GLN A 1 89 ? -0.489 -17.599 -7.947 1.00 52.47 89 GLN A N 1
ATOM 653 C CA . GLN A 1 89 ? -0.765 -17.727 -9.382 1.00 52.47 89 GLN A CA 1
ATOM 654 C C . GLN A 1 89 ? -1.566 -16.553 -9.963 1.00 52.47 89 GLN A C 1
ATOM 656 O O . GLN A 1 89 ? -1.566 -16.370 -11.177 1.00 52.47 89 GLN A O 1
ATOM 661 N N . LEU A 1 90 ? -2.244 -15.758 -9.128 1.00 60.06 90 LEU A N 1
ATOM 662 C CA . LEU A 1 90 ? -3.139 -14.688 -9.589 1.00 60.06 90 LEU A CA 1
ATOM 663 C C . LEU A 1 90 ? -2.450 -13.328 -9.780 1.00 60.06 90 LEU A C 1
ATOM 665 O O . LEU A 1 90 ? -3.037 -12.439 -10.394 1.00 60.06 90 LEU A O 1
ATOM 669 N N . TYR A 1 91 ? -1.224 -13.154 -9.278 1.00 70.00 91 TYR A N 1
ATOM 670 C CA . TYR A 1 91 ? -0.509 -11.876 -9.310 1.00 70.00 91 TYR A CA 1
ATOM 671 C C . TYR A 1 91 ? 0.896 -12.045 -9.875 1.00 70.00 91 TYR A C 1
ATOM 673 O O . TYR A 1 91 ? 1.572 -13.036 -9.603 1.00 70.00 91 TYR A O 1
ATOM 681 N N . ALA A 1 92 ? 1.373 -11.041 -10.610 1.00 76.19 92 ALA A N 1
ATOM 682 C CA . ALA A 1 92 ? 2.787 -10.972 -10.945 1.00 76.19 92 ALA A CA 1
ATOM 683 C C . ALA A 1 92 ? 3.579 -10.828 -9.631 1.00 76.19 92 ALA A C 1
ATOM 685 O O . ALA A 1 92 ? 3.248 -9.949 -8.829 1.00 76.19 92 ALA A O 1
ATOM 686 N N . PRO A 1 93 ? 4.595 -11.666 -9.360 1.00 83.75 93 PRO A N 1
ATOM 687 C CA . PRO A 1 93 ? 5.376 -11.531 -8.140 1.00 83.75 93 PRO A CA 1
ATOM 688 C C . PRO A 1 93 ? 6.155 -10.214 -8.171 1.00 83.75 93 PRO A C 1
ATOM 690 O O . PRO A 1 93 ? 6.739 -9.844 -9.193 1.00 83.75 93 PRO A O 1
ATOM 693 N N . LEU A 1 94 ? 6.193 -9.504 -7.043 1.00 90.31 94 LEU A N 1
ATOM 694 C CA . LEU A 1 94 ? 7.063 -8.339 -6.916 1.00 90.31 94 LEU A CA 1
ATOM 695 C C . LEU A 1 94 ? 8.522 -8.834 -6.896 1.00 90.31 94 LEU A C 1
ATOM 697 O O . LEU A 1 94 ? 8.852 -9.661 -6.041 1.00 90.31 94 LEU A O 1
ATOM 701 N N . PRO A 1 95 ? 9.414 -8.359 -7.791 1.00 91.94 95 PRO A N 1
ATOM 702 C CA . PRO A 1 95 ? 10.793 -8.832 -7.812 1.00 91.94 95 PRO A CA 1
ATOM 703 C C . PRO A 1 95 ? 11.463 -8.655 -6.438 1.00 91.94 95 PRO A C 1
ATOM 705 O O . PRO A 1 95 ? 11.286 -7.598 -5.832 1.00 91.94 95 PRO A O 1
ATOM 708 N N . PRO A 1 96 ? 12.276 -9.610 -5.944 1.00 90.12 96 PRO A N 1
ATOM 709 C CA . PRO A 1 96 ? 12.903 -9.499 -4.618 1.00 90.12 96 PRO A CA 1
ATOM 710 C C . PRO A 1 96 ? 13.763 -8.239 -4.467 1.00 90.12 96 PRO A C 1
ATOM 712 O O . PRO A 1 96 ? 13.803 -7.595 -3.426 1.00 90.12 96 PRO A O 1
ATOM 715 N N . ALA A 1 97 ? 14.422 -7.833 -5.552 1.00 92.56 97 ALA A N 1
ATOM 716 C CA . ALA A 1 97 ? 15.209 -6.613 -5.563 1.00 92.56 97 ALA A CA 1
ATOM 717 C C . ALA A 1 97 ? 14.356 -5.342 -5.663 1.00 92.56 97 ALA A C 1
ATOM 719 O O . ALA A 1 97 ? 14.920 -4.272 -5.519 1.00 92.56 97 ALA A O 1
ATOM 720 N N . ALA A 1 98 ? 13.050 -5.401 -5.939 1.00 94.75 98 ALA A N 1
ATOM 721 C CA . ALA A 1 98 ? 12.217 -4.204 -6.000 1.00 94.75 98 ALA A CA 1
ATOM 722 C C . ALA A 1 98 ? 12.015 -3.614 -4.600 1.00 94.75 98 ALA A C 1
ATOM 724 O O . ALA A 1 98 ? 11.939 -4.326 -3.599 1.00 94.75 98 ALA A O 1
ATOM 725 N N . ARG A 1 99 ? 11.919 -2.289 -4.538 1.00 96.44 99 ARG A N 1
ATOM 726 C CA . ARG A 1 99 ? 11.697 -1.551 -3.297 1.00 96.44 99 ARG A CA 1
ATOM 727 C C . ARG A 1 99 ? 10.204 -1.410 -3.013 1.00 96.44 99 ARG A C 1
ATOM 729 O O . ARG A 1 99 ? 9.454 -1.012 -3.900 1.00 96.44 99 ARG A O 1
ATOM 736 N N . LEU A 1 100 ? 9.800 -1.623 -1.763 1.00 97.56 100 LEU A N 1
ATOM 737 C CA . LEU A 1 100 ? 8.446 -1.361 -1.278 1.00 97.56 100 LEU A CA 1
ATOM 738 C C . LEU A 1 100 ? 8.423 -0.080 -0.437 1.00 97.56 100 LEU A C 1
ATOM 740 O O . LEU A 1 100 ? 9.205 0.079 0.507 1.00 97.56 100 LEU A O 1
ATOM 744 N N . ARG A 1 101 ? 7.526 0.849 -0.759 1.00 97.44 101 ARG A N 1
ATOM 745 C CA . ARG A 1 101 ? 7.298 2.060 0.036 1.00 97.44 101 ARG A CA 1
ATOM 746 C C . ARG A 1 101 ? 5.818 2.265 0.257 1.00 97.44 101 ARG A C 1
ATOM 748 O O . ARG A 1 101 ? 5.044 2.237 -0.690 1.00 97.44 101 ARG A O 1
ATOM 755 N N . VAL A 1 102 ? 5.450 2.505 1.506 1.00 97.62 102 VAL A N 1
ATOM 756 C CA . VAL A 1 102 ? 4.082 2.856 1.875 1.00 97.62 102 VAL A CA 1
ATOM 757 C C . VAL A 1 102 ? 4.111 4.234 2.497 1.00 97.62 102 VAL A C 1
ATOM 759 O O . VAL A 1 102 ? 4.887 4.480 3.416 1.00 97.62 102 VAL A O 1
ATOM 762 N N . SER A 1 103 ? 3.294 5.143 1.993 1.00 97.06 103 SER A N 1
ATOM 763 C CA . SER A 1 103 ? 3.086 6.447 2.585 1.00 97.06 103 SER A CA 1
ATOM 764 C C . SER A 1 103 ? 1.659 6.613 3.071 1.00 97.06 103 SER A C 1
ATOM 766 O O . SER A 1 103 ? 0.735 5.913 2.660 1.00 97.06 103 SER A O 1
ATOM 768 N N . SER A 1 104 ? 1.492 7.518 4.020 1.00 95.88 104 SER A N 1
ATOM 769 C CA . SER A 1 104 ? 0.194 7.878 4.570 1.00 95.88 104 SER A CA 1
ATOM 770 C C . SER A 1 104 ? 0.295 9.274 5.161 1.00 95.88 104 SER A C 1
ATOM 772 O O . SER A 1 104 ? 1.354 9.661 5.662 1.00 95.88 104 SER A O 1
ATOM 774 N N . VAL A 1 105 ? -0.797 10.030 5.117 1.00 93.75 105 VAL A N 1
ATOM 775 C CA . VAL A 1 105 ? -0.873 11.327 5.798 1.00 93.75 105 VAL A CA 1
ATOM 776 C C . VAL A 1 105 ? -1.021 11.117 7.298 1.00 93.75 105 VAL A C 1
ATOM 778 O O . VAL A 1 105 ? -0.437 11.852 8.089 1.00 93.75 105 VAL A O 1
ATOM 781 N N . ARG A 1 106 ? -1.819 10.117 7.686 1.00 90.06 106 ARG A N 1
ATOM 782 C CA . ARG A 1 106 ? -2.267 9.925 9.073 1.00 90.06 106 ARG A CA 1
ATOM 783 C C . ARG A 1 106 ? -1.749 8.637 9.716 1.00 90.06 106 ARG A C 1
ATOM 785 O O . ARG A 1 106 ? -1.929 8.431 10.911 1.00 90.06 106 ARG A O 1
ATOM 792 N N . GLY A 1 107 ? -1.098 7.773 8.947 1.00 89.31 107 GLY A N 1
ATOM 793 C CA . GLY A 1 107 ? -0.721 6.426 9.358 1.00 89.31 107 GLY A CA 1
ATOM 794 C C . GLY A 1 107 ? -1.924 5.640 9.873 1.00 89.31 107 GLY A C 1
ATOM 795 O O . GLY A 1 107 ? -3.033 5.724 9.350 1.00 89.31 107 GLY A O 1
ATOM 796 N N . SER A 1 108 ? -1.706 4.924 10.967 1.00 87.56 108 SER A N 1
ATOM 797 C CA . SER A 1 108 ? -2.709 4.142 11.687 1.00 87.56 108 SER A CA 1
ATOM 798 C C . SER A 1 108 ? -3.542 4.978 12.674 1.00 87.56 108 SER A C 1
ATOM 800 O O . SER A 1 108 ? -3.961 4.465 13.712 1.00 87.56 108 SER A O 1
ATOM 802 N N . ALA A 1 109 ? -3.793 6.263 12.381 1.00 88.69 109 ALA A N 1
ATOM 803 C CA . ALA A 1 109 ? -4.468 7.199 13.291 1.00 88.69 109 ALA A CA 1
ATOM 804 C C . ALA A 1 109 ? -5.781 6.663 13.884 1.00 88.69 109 ALA A C 1
ATOM 806 O O . ALA A 1 109 ? -6.029 6.880 15.066 1.00 88.69 109 ALA A O 1
ATOM 807 N N . ALA A 1 110 ? -6.594 5.942 13.103 1.00 86.75 110 ALA A N 1
ATOM 808 C CA . ALA A 1 110 ? -7.834 5.336 13.592 1.00 86.75 110 ALA A CA 1
ATOM 809 C C . ALA A 1 110 ? -7.573 4.308 14.709 1.00 86.75 110 ALA A C 1
ATOM 811 O O . ALA A 1 110 ? -8.162 4.385 15.785 1.00 86.75 110 ALA A O 1
ATOM 812 N N . ALA A 1 111 ? -6.629 3.389 14.486 1.00 86.19 111 ALA A N 1
ATOM 813 C CA . ALA A 1 111 ? -6.234 2.386 15.472 1.00 86.19 111 ALA A CA 1
ATOM 814 C C . ALA A 1 111 ? -5.548 3.013 16.699 1.00 86.19 111 ALA A C 1
ATOM 816 O O . ALA A 1 111 ? -5.744 2.541 17.819 1.00 86.19 111 ALA A O 1
ATOM 817 N N . ILE A 1 112 ? -4.774 4.090 16.509 1.00 88.50 112 ILE A N 1
ATOM 818 C CA . ILE A 1 112 ? -4.185 4.856 17.617 1.00 88.50 112 ILE A CA 1
ATOM 819 C C . ILE A 1 112 ? -5.295 5.488 18.463 1.00 88.50 112 ILE A C 1
ATOM 821 O O . ILE A 1 112 ? -5.277 5.325 19.679 1.00 88.50 112 ILE A O 1
ATOM 825 N N . GLY A 1 113 ? -6.271 6.152 17.834 1.00 88.88 113 GLY A N 1
ATOM 826 C CA . GLY A 1 113 ? -7.419 6.756 18.517 1.00 88.88 113 GLY A CA 1
ATOM 827 C C . GLY A 1 113 ? -8.201 5.733 19.338 1.00 88.88 113 GLY A C 1
ATOM 828 O O . GLY A 1 113 ? -8.321 5.887 20.547 1.00 88.88 113 GLY A O 1
ATOM 829 N N . ALA A 1 114 ? -8.597 4.617 18.720 1.00 87.69 114 ALA A N 1
ATOM 830 C CA . ALA A 1 114 ? -9.302 3.540 19.415 1.00 87.69 114 ALA A CA 1
ATOM 831 C C . ALA A 1 114 ? -8.486 2.928 20.572 1.00 87.69 114 ALA A C 1
ATOM 833 O O . ALA A 1 114 ? -9.044 2.538 21.597 1.00 87.69 114 ALA A O 1
ATOM 834 N N . GLY A 1 115 ? -7.158 2.844 20.435 1.00 87.94 115 GLY A N 1
ATOM 835 C CA . GLY A 1 115 ? -6.279 2.415 21.524 1.00 87.94 115 GLY A CA 1
ATOM 836 C C . GLY A 1 115 ? -6.236 3.411 22.688 1.00 87.94 115 GLY A C 1
ATOM 837 O O . GLY A 1 115 ? -6.210 2.989 23.843 1.00 87.94 115 GLY A O 1
ATOM 838 N N . LEU A 1 116 ? -6.248 4.715 22.401 1.00 89.94 116 LEU A N 1
ATOM 839 C CA . LEU A 1 116 ? -6.307 5.765 23.420 1.00 89.94 116 LEU A CA 1
ATOM 840 C C . LEU A 1 116 ? -7.659 5.783 24.142 1.00 89.94 116 LEU A C 1
ATOM 842 O O . LEU A 1 116 ? -7.670 5.913 25.363 1.00 89.94 116 LEU A O 1
ATOM 846 N N . ASP A 1 117 ? -8.764 5.578 23.424 1.00 90.69 117 ASP A N 1
ATOM 847 C CA . ASP A 1 117 ? -10.103 5.479 24.019 1.00 90.69 117 ASP A CA 1
ATOM 848 C C . ASP A 1 117 ? -10.188 4.284 24.984 1.00 90.69 117 ASP A C 1
ATOM 850 O O . ASP A 1 117 ? -10.582 4.433 26.139 1.00 90.69 117 ASP A O 1
ATOM 854 N N . GLN A 1 118 ? -9.692 3.111 24.568 1.00 88.56 118 GLN A N 1
ATOM 855 C CA . GLN A 1 118 ? -9.604 1.925 25.434 1.00 88.56 118 GLN A CA 1
ATOM 856 C C . GLN A 1 118 ? -8.720 2.180 26.663 1.00 88.56 118 GLN A C 1
ATOM 858 O O . GLN A 1 118 ? -9.042 1.765 27.775 1.00 88.56 118 GLN A O 1
ATOM 863 N N . PHE A 1 119 ? -7.603 2.887 26.495 1.00 86.88 119 PHE A N 1
ATOM 864 C CA . PHE A 1 119 ? -6.755 3.252 27.627 1.00 86.88 119 PHE A CA 1
ATOM 865 C C . PHE A 1 119 ? -7.471 4.202 28.601 1.00 86.88 119 PHE A C 1
ATOM 867 O O . PHE A 1 119 ? -7.367 4.018 29.814 1.00 86.88 119 PHE A O 1
ATOM 874 N N . ALA A 1 120 ? -8.230 5.177 28.093 1.00 88.56 120 ALA A N 1
ATOM 875 C CA . ALA A 1 120 ? -9.029 6.092 28.909 1.00 88.56 120 ALA A CA 1
ATOM 876 C C . ALA A 1 120 ? -10.130 5.362 29.703 1.00 88.56 120 ALA A C 1
ATOM 878 O O . ALA A 1 120 ? -10.447 5.754 30.824 1.00 88.56 120 ALA A O 1
ATOM 879 N N . GLU A 1 121 ? -10.648 4.257 29.165 1.00 91.75 121 GLU A N 1
ATOM 880 C CA . GLU A 1 121 ? -11.567 3.340 29.850 1.00 91.75 121 GLU A CA 1
ATOM 881 C C . GLU A 1 121 ? -10.876 2.408 30.871 1.00 91.75 121 GLU A C 1
ATOM 883 O O . GLU A 1 121 ? -11.533 1.588 31.513 1.00 91.75 121 GLU A O 1
ATOM 888 N N . GLY A 1 122 ? -9.554 2.513 31.050 1.00 91.00 122 GLY A N 1
ATOM 889 C CA . GLY A 1 122 ? -8.790 1.736 32.029 1.00 91.00 122 GLY A CA 1
ATOM 890 C C . GLY A 1 122 ? -8.275 0.385 31.524 1.00 91.00 122 GLY A C 1
ATOM 891 O O . GLY A 1 122 ? -7.814 -0.431 32.326 1.00 91.00 122 GLY A O 1
ATOM 892 N N . TRP A 1 123 ? -8.315 0.125 30.214 1.00 85.94 123 TRP A N 1
ATOM 893 C CA . TRP A 1 123 ? -7.765 -1.104 29.644 1.00 85.94 123 TRP A CA 1
ATOM 894 C C . TRP A 1 123 ? -6.234 -1.039 29.602 1.00 85.94 123 TRP A C 1
ATOM 896 O O . TRP A 1 123 ? -5.635 -0.104 29.068 1.00 85.94 123 TRP A O 1
ATOM 906 N N . VAL A 1 124 ? -5.572 -2.074 30.120 1.00 80.31 124 VAL A N 1
ATOM 907 C CA . VAL A 1 124 ? -4.110 -2.197 30.057 1.00 80.31 124 VAL A CA 1
ATOM 908 C C . VAL A 1 124 ? -3.722 -2.902 28.756 1.00 80.31 124 VAL A C 1
ATOM 910 O O . VAL A 1 124 ? -4.135 -4.035 28.525 1.00 80.31 124 VAL A O 1
ATOM 913 N N . LEU A 1 125 ? -2.891 -2.251 27.931 1.00 69.88 125 LEU A N 1
ATOM 914 C CA . LEU A 1 125 ? -2.309 -2.803 26.693 1.00 69.88 125 LEU A CA 1
ATOM 915 C C . LEU A 1 125 ? -3.354 -3.279 25.663 1.00 69.88 125 LEU A C 1
ATOM 917 O O . LEU A 1 125 ? -3.426 -4.471 25.344 1.00 69.88 125 LEU A O 1
ATOM 921 N N . PRO A 1 126 ? -4.146 -2.353 25.096 1.00 74.31 126 PRO A N 1
ATOM 922 C CA . PRO A 1 126 ? -5.139 -2.697 24.093 1.00 74.31 126 PRO A CA 1
ATOM 923 C C . PRO A 1 126 ? -4.494 -3.381 22.888 1.00 74.31 126 PRO A C 1
ATOM 925 O O . PRO A 1 126 ? -3.520 -2.890 22.316 1.00 74.31 126 PRO A O 1
ATOM 928 N N . PHE A 1 127 ? -5.062 -4.510 22.463 1.00 77.44 127 PHE A N 1
ATOM 929 C CA . PHE A 1 127 ? -4.598 -5.256 21.289 1.00 77.44 127 PHE A CA 1
ATOM 930 C C . PHE A 1 127 ? -4.505 -4.366 20.036 1.00 77.44 127 PHE A C 1
ATOM 932 O O . PHE A 1 127 ? -3.586 -4.510 19.228 1.00 77.44 127 PHE A O 1
ATOM 939 N N . THR A 1 128 ? -5.412 -3.394 19.937 1.00 79.62 128 THR A N 1
ATOM 940 C CA . THR A 1 128 ? -5.469 -2.344 18.917 1.00 79.62 128 THR A CA 1
ATOM 941 C C . THR A 1 128 ? -4.147 -1.589 18.779 1.00 79.62 128 THR A C 1
ATOM 943 O O . THR A 1 128 ? -3.738 -1.275 17.665 1.00 79.62 128 THR A O 1
ATOM 946 N N . PHE A 1 129 ? -3.410 -1.383 19.878 1.00 80.12 129 PHE A N 1
ATOM 947 C CA . PHE A 1 129 ? -2.104 -0.724 19.857 1.00 80.12 129 PHE A CA 1
ATOM 948 C C . PHE A 1 129 ? -1.092 -1.476 18.991 1.00 80.12 129 PHE A C 1
ATOM 950 O O . PHE A 1 129 ? -0.357 -0.856 18.226 1.00 80.12 129 PHE A O 1
ATOM 957 N N . MET A 1 130 ? -1.075 -2.813 19.029 1.00 82.38 130 MET A N 1
ATOM 958 C CA . MET A 1 130 ? -0.163 -3.580 18.174 1.00 82.38 130 MET A CA 1
ATOM 959 C C . MET A 1 130 ? -0.473 -3.387 16.687 1.00 82.38 130 MET A C 1
ATOM 961 O O . MET A 1 130 ? 0.451 -3.365 15.879 1.00 82.38 130 MET A O 1
ATOM 965 N N . GLN A 1 131 ? -1.744 -3.175 16.340 1.00 84.31 131 GLN A N 1
ATOM 966 C CA . GLN A 1 131 ? -2.193 -2.958 14.962 1.00 84.31 131 GLN A CA 1
ATOM 967 C C . GLN A 1 131 ? -1.797 -1.581 14.408 1.00 84.31 131 GLN A C 1
ATOM 969 O O . GLN A 1 131 ? -1.974 -1.322 13.219 1.00 84.31 131 GLN A O 1
ATOM 974 N N . THR A 1 132 ? -1.242 -0.699 15.246 1.00 84.94 132 THR A N 1
ATOM 975 C CA . THR A 1 132 ? -0.795 0.637 14.832 1.00 84.94 132 THR A CA 1
ATOM 976 C C . THR A 1 132 ? 0.572 0.632 14.150 1.00 84.94 132 THR A C 1
ATOM 978 O O . THR A 1 132 ? 0.940 1.616 13.509 1.00 84.94 132 THR A O 1
ATOM 981 N N . LEU A 1 133 ? 1.336 -0.457 14.270 1.00 89.94 133 LEU A N 1
ATOM 982 C CA . LEU A 1 133 ? 2.744 -0.487 13.888 1.00 89.94 133 LEU A CA 1
ATOM 983 C C . LEU A 1 133 ? 2.921 -0.639 12.366 1.00 89.94 133 LEU A C 1
ATOM 985 O O . LEU A 1 133 ? 2.546 -1.675 11.809 1.00 89.94 133 LEU A O 1
ATOM 989 N N . PRO A 1 134 ? 3.599 0.304 11.678 1.00 92.25 134 PRO A N 1
ATOM 990 C CA . PRO A 1 134 ? 3.872 0.181 10.244 1.00 92.25 134 PRO A CA 1
ATOM 991 C C . PRO A 1 134 ? 4.677 -1.071 9.870 1.00 92.25 134 PRO A C 1
ATOM 993 O O . PRO A 1 134 ? 4.555 -1.587 8.761 1.00 92.25 134 PRO A O 1
ATOM 996 N N . SER A 1 135 ? 5.481 -1.599 10.796 1.00 92.56 135 SER A N 1
ATOM 997 C CA . SER A 1 135 ? 6.223 -2.846 10.591 1.00 92.56 135 SER A CA 1
ATOM 998 C C . SER A 1 135 ? 5.304 -4.055 10.394 1.00 92.56 135 SER A C 1
ATOM 1000 O O . SER A 1 135 ? 5.632 -4.932 9.596 1.00 92.56 135 SER A O 1
ATOM 1002 N N . GLN A 1 136 ? 4.140 -4.098 11.055 1.00 92.38 136 GLN A N 1
ATOM 1003 C CA . GLN A 1 136 ? 3.158 -5.165 10.845 1.00 92.38 136 GLN A CA 1
ATOM 1004 C C . GLN A 1 136 ? 2.529 -5.081 9.457 1.00 92.38 136 GLN A C 1
ATOM 1006 O O . GLN A 1 136 ? 2.384 -6.108 8.793 1.00 92.38 136 GLN A O 1
ATOM 1011 N N . LEU A 1 137 ? 2.225 -3.867 8.991 1.00 94.81 137 LEU A N 1
ATOM 1012 C CA . LEU A 1 137 ? 1.740 -3.632 7.634 1.00 94.81 137 LEU A CA 1
ATOM 1013 C C . LEU A 1 137 ? 2.758 -4.116 6.594 1.00 94.81 137 LEU A C 1
ATOM 1015 O O . LEU A 1 137 ? 2.402 -4.864 5.683 1.00 94.81 137 LEU A O 1
ATOM 1019 N N . LEU A 1 138 ? 4.033 -3.746 6.748 1.00 96.25 138 LEU A N 1
ATOM 1020 C CA . LEU A 1 138 ? 5.091 -4.160 5.822 1.00 96.25 138 LEU A CA 1
ATOM 1021 C C . LEU A 1 138 ? 5.294 -5.680 5.831 1.00 96.25 138 LEU A C 1
ATOM 1023 O O . LEU A 1 138 ? 5.435 -6.280 4.768 1.00 96.25 138 LEU A O 1
ATOM 1027 N N . ALA A 1 139 ? 5.248 -6.316 7.004 1.00 94.31 139 ALA A N 1
ATOM 1028 C CA . ALA A 1 139 ? 5.329 -7.771 7.118 1.00 94.31 139 ALA A CA 1
ATOM 1029 C C . ALA A 1 139 ? 4.131 -8.472 6.453 1.00 94.31 139 ALA A C 1
ATOM 1031 O O . ALA A 1 139 ? 4.301 -9.493 5.782 1.00 94.31 139 ALA A O 1
ATOM 1032 N N . ALA A 1 140 ? 2.922 -7.921 6.601 1.00 94.44 140 ALA A N 1
ATOM 1033 C CA . ALA A 1 140 ? 1.724 -8.445 5.956 1.00 94.44 140 ALA A CA 1
ATOM 1034 C C . ALA A 1 140 ? 1.821 -8.349 4.426 1.00 94.44 140 ALA A C 1
ATOM 1036 O O . ALA A 1 140 ? 1.541 -9.338 3.746 1.00 94.44 140 ALA A O 1
ATOM 1037 N N . LEU A 1 141 ? 2.271 -7.205 3.896 1.00 95.88 141 LEU A N 1
ATOM 1038 C CA . LEU A 1 141 ? 2.511 -7.004 2.464 1.00 95.88 141 LEU A CA 1
ATOM 1039 C C . LEU A 1 141 ? 3.578 -7.954 1.926 1.00 95.88 141 LEU A C 1
ATOM 1041 O O . LEU A 1 141 ? 3.337 -8.632 0.934 1.00 95.88 141 LEU A O 1
ATOM 1045 N N . ALA A 1 142 ? 4.725 -8.052 2.602 1.00 94.50 142 ALA A N 1
ATOM 1046 C CA . ALA A 1 142 ? 5.801 -8.959 2.218 1.00 94.50 142 ALA A CA 1
ATOM 1047 C C . ALA A 1 142 ? 5.299 -10.403 2.099 1.00 94.50 142 ALA A C 1
ATOM 1049 O O . ALA A 1 142 ? 5.512 -11.063 1.083 1.00 94.50 142 ALA A O 1
ATOM 1050 N N . ARG A 1 143 ? 4.533 -10.867 3.094 1.00 93.38 143 ARG A N 1
ATOM 1051 C CA . ARG A 1 143 ? 3.927 -12.200 3.068 1.00 93.38 143 ARG A CA 1
ATOM 1052 C C . ARG A 1 143 ? 2.922 -12.364 1.927 1.00 93.38 143 ARG A C 1
ATOM 1054 O O . ARG A 1 143 ? 2.962 -13.383 1.247 1.00 93.38 143 ARG A O 1
ATOM 1061 N N . ALA A 1 144 ? 2.011 -11.408 1.742 1.00 92.69 144 ALA A N 1
ATOM 1062 C CA . ALA A 1 144 ? 0.950 -11.503 0.738 1.00 92.69 144 ALA A CA 1
ATOM 1063 C C . ALA A 1 144 ? 1.484 -11.441 -0.702 1.00 92.69 144 ALA A C 1
ATOM 1065 O O . ALA A 1 144 ? 0.946 -12.106 -1.579 1.00 92.69 144 ALA A O 1
ATOM 1066 N N . LEU A 1 145 ? 2.555 -10.677 -0.928 1.00 92.81 145 LEU A N 1
ATOM 1067 C CA . LEU A 1 145 ? 3.198 -10.512 -2.233 1.00 92.81 145 LEU A CA 1
ATOM 1068 C C . LEU A 1 145 ? 4.295 -11.554 -2.506 1.00 92.81 145 LEU A C 1
ATOM 1070 O O . LEU A 1 145 ? 4.910 -11.515 -3.570 1.00 92.81 145 LEU A O 1
ATOM 1074 N N . GLY A 1 146 ? 4.593 -12.442 -1.548 1.00 91.69 146 GLY A N 1
ATOM 1075 C CA . GLY A 1 146 ? 5.742 -13.351 -1.633 1.00 91.69 146 GLY A CA 1
ATOM 1076 C C . GLY A 1 146 ? 7.083 -12.614 -1.758 1.00 91.69 146 GLY A C 1
ATOM 1077 O O . GLY A 1 146 ? 8.032 -13.144 -2.331 1.00 91.69 146 GLY A O 1
ATOM 1078 N N . TRP A 1 147 ? 7.155 -11.380 -1.260 1.00 94.00 147 TRP A N 1
ATOM 1079 C CA . TRP A 1 147 ? 8.272 -10.466 -1.466 1.00 94.00 147 TRP A CA 1
ATOM 1080 C C . TRP A 1 147 ? 9.189 -10.398 -0.244 1.00 94.00 147 TRP A C 1
ATOM 1082 O O . TRP A 1 147 ? 8.743 -10.453 0.902 1.00 94.00 147 TRP A O 1
ATOM 1092 N N . GLN A 1 148 ? 10.485 -10.235 -0.501 1.00 92.06 148 GLN A N 1
ATOM 1093 C CA . GLN A 1 148 ? 11.518 -10.009 0.506 1.00 92.06 148 GLN A CA 1
ATOM 1094 C C . GLN A 1 148 ? 12.463 -8.933 -0.023 1.00 92.06 148 GLN A C 1
ATOM 1096 O O . GLN A 1 148 ? 13.013 -9.108 -1.107 1.00 92.06 148 GLN A O 1
ATOM 1101 N N . GLY A 1 149 ? 12.666 -7.842 0.719 1.00 91.50 149 GLY A N 1
ATOM 1102 C CA . GLY A 1 149 ? 13.544 -6.763 0.271 1.00 91.50 149 GLY A CA 1
ATOM 1103 C C . GLY A 1 149 ? 13.477 -5.499 1.127 1.00 91.50 149 GLY A C 1
ATOM 1104 O O . GLY A 1 149 ? 13.087 -5.525 2.294 1.00 91.50 149 GLY A O 1
ATOM 1105 N N . ASP A 1 150 ? 13.879 -4.379 0.524 1.00 94.94 150 ASP A N 1
ATOM 1106 C CA . ASP A 1 150 ? 13.887 -3.051 1.146 1.00 94.94 150 ASP A CA 1
ATOM 1107 C C . ASP A 1 150 ? 12.471 -2.459 1.208 1.00 94.94 150 ASP A C 1
ATOM 1109 O O . ASP A 1 150 ? 11.898 -2.057 0.190 1.00 94.94 150 ASP A O 1
ATOM 1113 N N . GLY A 1 151 ? 11.919 -2.398 2.421 1.00 95.69 151 GLY A N 1
ATOM 1114 C CA . GLY A 1 151 ? 10.573 -1.920 2.722 1.00 95.69 151 GLY A CA 1
ATOM 1115 C C . GLY A 1 151 ? 10.615 -0.781 3.729 1.00 95.69 151 GLY A C 1
ATOM 1116 O O . GLY A 1 151 ? 11.307 -0.884 4.739 1.00 95.69 151 GLY A O 1
ATOM 1117 N N . SER A 1 152 ? 9.873 0.300 3.495 1.00 96.38 152 SER A N 1
ATOM 1118 C CA . SER A 1 152 ? 9.739 1.350 4.506 1.00 96.38 152 SER A CA 1
ATOM 1119 C C . SER A 1 152 ? 8.388 2.045 4.458 1.00 96.38 152 SER A C 1
ATOM 1121 O O . SER A 1 152 ? 7.671 2.009 3.454 1.00 96.38 152 SER A O 1
ATOM 1123 N N . PHE A 1 153 ? 8.061 2.673 5.582 1.00 96.69 153 PHE A N 1
ATOM 1124 C CA . PHE A 1 153 ? 6.887 3.508 5.746 1.00 96.69 153 PHE A CA 1
ATOM 1125 C C . PHE A 1 153 ? 7.298 4.980 5.860 1.00 96.69 153 PHE A C 1
ATOM 1127 O O . PHE A 1 153 ? 8.311 5.287 6.491 1.00 96.69 153 PHE A O 1
ATOM 1134 N N . VAL A 1 154 ? 6.519 5.880 5.260 1.00 95.06 154 VAL A N 1
ATOM 1135 C CA . VAL A 1 154 ? 6.759 7.327 5.276 1.00 95.06 154 VAL A CA 1
ATOM 1136 C C . VAL A 1 154 ? 5.468 8.063 5.623 1.00 95.06 154 VAL A C 1
ATOM 1138 O O . VAL A 1 154 ? 4.514 8.058 4.849 1.00 95.06 154 VAL A O 1
ATOM 1141 N N . ALA A 1 155 ? 5.448 8.759 6.757 1.00 92.88 155 ALA A N 1
ATOM 1142 C CA . ALA A 1 155 ? 4.399 9.736 7.024 1.00 92.88 155 ALA A CA 1
ATOM 1143 C C . ALA A 1 155 ? 4.650 10.981 6.154 1.00 92.88 155 ALA A C 1
ATOM 1145 O O . ALA A 1 155 ? 5.680 11.636 6.304 1.00 92.88 155 ALA A O 1
ATOM 1146 N N . SER A 1 156 ? 3.754 11.277 5.212 1.00 92.62 156 SER A N 1
ATOM 1147 C CA . SER A 1 156 ? 3.870 12.434 4.317 1.00 92.62 156 SER A CA 1
ATOM 1148 C C . SER A 1 156 ? 2.496 12.924 3.881 1.00 92.62 156 SER A C 1
ATOM 1150 O O . SER A 1 156 ? 1.671 12.141 3.409 1.00 92.62 156 SER A O 1
ATOM 1152 N N . ALA A 1 157 ? 2.271 14.235 3.983 1.00 89.81 157 ALA A N 1
ATOM 1153 C CA . ALA A 1 157 ? 1.108 14.887 3.386 1.00 89.81 157 ALA A CA 1
ATOM 1154 C C . ALA A 1 157 ? 1.249 15.016 1.860 1.00 89.81 157 ALA A C 1
ATOM 1156 O O . ALA A 1 157 ? 0.249 14.929 1.142 1.00 89.81 157 ALA A O 1
ATOM 1157 N N . ASP A 1 158 ? 2.489 15.170 1.378 1.00 89.88 158 ASP A N 1
ATOM 1158 C CA . ASP A 1 158 ? 2.812 15.330 -0.035 1.00 89.88 158 ASP A CA 1
ATOM 1159 C C . ASP A 1 158 ? 3.055 13.953 -0.695 1.00 89.88 158 ASP A C 1
ATOM 1161 O O . ASP A 1 158 ? 4.057 13.276 -0.405 1.00 89.88 158 ASP A O 1
ATOM 1165 N N . PRO A 1 159 ? 2.148 13.505 -1.582 1.00 85.56 159 PRO A N 1
ATOM 1166 C CA . PRO A 1 159 ? 2.305 12.255 -2.317 1.00 85.56 159 PRO A CA 1
ATOM 1167 C C . PRO A 1 159 ? 3.501 12.277 -3.263 1.00 85.56 159 PRO A C 1
ATOM 1169 O O . PRO A 1 159 ? 4.221 11.280 -3.331 1.00 85.56 159 PRO A O 1
ATOM 1172 N N . LEU A 1 160 ? 3.731 13.387 -3.969 1.00 87.25 160 LEU A N 1
ATOM 1173 C CA . LEU A 1 160 ? 4.754 13.488 -5.005 1.00 87.25 160 LEU A CA 1
ATOM 1174 C C . LEU A 1 160 ? 6.144 13.444 -4.387 1.00 87.25 160 LEU A C 1
ATOM 1176 O O . LEU A 1 160 ? 7.013 12.727 -4.883 1.00 87.25 160 LEU A O 1
ATOM 1180 N N . GLN A 1 161 ? 6.335 14.124 -3.258 1.00 88.12 161 GLN A N 1
ATOM 1181 C CA . GLN A 1 161 ? 7.575 14.038 -2.494 1.00 88.12 161 GLN A CA 1
ATOM 1182 C C . GLN A 1 161 ? 7.821 12.614 -1.975 1.00 88.12 161 GLN A C 1
ATOM 1184 O O . GLN A 1 161 ? 8.936 12.097 -2.090 1.00 88.12 161 GLN A O 1
ATOM 1189 N N . SER A 1 162 ? 6.786 11.945 -1.452 1.00 92.88 162 SER A N 1
ATOM 1190 C CA . SER A 1 162 ? 6.916 10.565 -0.963 1.00 92.88 162 SER A CA 1
ATOM 1191 C C . SER A 1 162 ? 7.248 9.578 -2.090 1.00 92.88 162 SER A C 1
ATOM 1193 O O . SER A 1 162 ? 8.052 8.662 -1.902 1.00 92.88 162 SER A O 1
ATOM 1195 N N . LEU A 1 163 ? 6.686 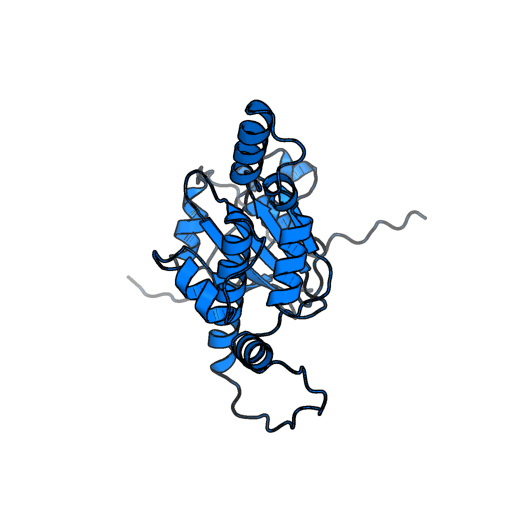9.798 -3.280 1.00 92.38 163 LEU A N 1
ATOM 1196 C CA . LEU A 1 163 ? 6.955 9.002 -4.467 1.00 92.38 163 LEU A CA 1
ATOM 1197 C C . LEU A 1 163 ? 8.366 9.264 -5.013 1.00 92.38 163 LEU A C 1
ATOM 1199 O O . LEU A 1 163 ? 9.102 8.325 -5.315 1.00 92.38 163 LEU A O 1
ATOM 1203 N N . ALA A 1 164 ? 8.790 10.528 -5.070 1.00 89.44 164 ALA A N 1
ATOM 1204 C CA . ALA A 1 164 ? 10.149 10.897 -5.452 1.00 89.44 164 ALA A CA 1
ATOM 1205 C C . ALA A 1 164 ? 11.186 10.256 -4.516 1.00 89.44 164 ALA A C 1
ATOM 1207 O O . ALA A 1 164 ? 12.187 9.714 -4.988 1.00 89.44 164 ALA A O 1
ATOM 1208 N N . LEU A 1 165 ? 10.922 10.244 -3.204 1.00 91.25 165 LEU A N 1
ATOM 1209 C CA . LEU A 1 165 ? 11.755 9.556 -2.217 1.00 91.25 165 LEU A CA 1
ATOM 1210 C C . LEU A 1 165 ? 11.782 8.038 -2.445 1.00 91.25 165 LEU A C 1
ATOM 1212 O O . LEU A 1 165 ? 12.834 7.415 -2.305 1.00 91.25 165 LEU A O 1
ATOM 1216 N N . ALA A 1 166 ? 10.654 7.437 -2.830 1.00 93.12 166 ALA A N 1
ATOM 1217 C CA . ALA A 1 166 ? 10.599 6.015 -3.146 1.00 93.12 166 ALA A CA 1
ATOM 1218 C C . ALA A 1 166 ? 11.497 5.656 -4.341 1.00 93.12 166 ALA A C 1
ATOM 1220 O O . ALA A 1 166 ? 12.254 4.683 -4.269 1.00 93.12 166 ALA A O 1
ATOM 1221 N N . CYS A 1 167 ? 11.469 6.483 -5.390 1.00 92.44 167 CYS A N 1
ATOM 1222 C CA . CYS A 1 167 ? 12.292 6.347 -6.594 1.00 92.44 167 CYS A CA 1
ATOM 1223 C C . CYS A 1 167 ? 13.776 6.690 -6.368 1.00 92.44 167 CYS A C 1
ATOM 1225 O O . CYS A 1 167 ? 14.649 6.162 -7.064 1.00 92.44 167 CYS A O 1
ATOM 1227 N N . ALA A 1 168 ? 14.090 7.566 -5.412 1.00 90.06 168 ALA A N 1
ATOM 1228 C CA . ALA A 1 168 ? 15.453 8.015 -5.146 1.00 90.06 168 ALA A CA 1
ATOM 1229 C C . ALA A 1 168 ? 16.352 6.849 -4.701 1.00 90.06 168 ALA A C 1
ATOM 1231 O O . ALA A 1 168 ? 16.153 6.232 -3.654 1.00 90.06 168 ALA A O 1
ATOM 1232 N N . GLY A 1 169 ? 17.354 6.516 -5.519 1.00 85.38 169 GLY A N 1
ATOM 1233 C CA . GLY A 1 169 ? 18.247 5.384 -5.255 1.00 85.38 169 GLY A CA 1
ATOM 1234 C C . GLY A 1 169 ? 17.545 4.024 -5.292 1.00 85.38 169 GLY A C 1
ATOM 1235 O O . GLY A 1 169 ? 18.045 3.070 -4.699 1.00 85.38 169 GLY A O 1
ATOM 1236 N N . ALA A 1 170 ? 16.373 3.929 -5.929 1.00 90.62 170 ALA A N 1
ATOM 1237 C CA . ALA A 1 170 ? 15.701 2.655 -6.111 1.00 90.62 170 ALA A CA 1
ATOM 1238 C C . ALA A 1 170 ? 16.510 1.740 -7.051 1.00 90.62 170 ALA A C 1
ATOM 1240 O O . ALA A 1 170 ? 17.197 2.219 -7.960 1.00 90.62 170 ALA A O 1
ATOM 1241 N N . PRO A 1 171 ? 16.454 0.420 -6.850 1.00 90.25 171 PRO A N 1
ATOM 1242 C CA . PRO A 1 171 ? 17.106 -0.554 -7.721 1.00 90.25 171 PRO A CA 1
ATOM 1243 C C . PRO A 1 171 ? 16.444 -0.613 -9.106 1.00 90.25 171 PRO A C 1
ATOM 1245 O O . PRO A 1 171 ? 15.330 -0.132 -9.300 1.00 90.25 171 PRO A O 1
ATOM 1248 N N . ALA A 1 172 ? 17.129 -1.215 -10.085 1.00 88.38 172 ALA A N 1
ATOM 1249 C CA . ALA A 1 172 ? 16.599 -1.375 -11.447 1.00 88.38 172 ALA A CA 1
ATOM 1250 C C . ALA A 1 172 ? 15.343 -2.265 -11.498 1.00 88.38 172 ALA A C 1
ATOM 1252 O O . ALA A 1 172 ? 14.473 -2.048 -12.333 1.00 88.38 172 ALA A O 1
ATOM 1253 N N . ALA A 1 173 ? 15.213 -3.199 -10.545 1.00 91.38 173 ALA A N 1
ATOM 1254 C CA . ALA A 1 173 ? 14.011 -4.011 -10.340 1.00 91.38 173 ALA A CA 1
ATOM 1255 C C . ALA A 1 173 ? 12.755 -3.171 -10.034 1.00 91.38 173 ALA A C 1
ATOM 1257 O O . ALA A 1 173 ? 11.628 -3.624 -10.220 1.00 91.38 173 ALA A O 1
ATOM 1258 N N . GLY A 1 174 ? 12.960 -1.926 -9.611 1.00 94.44 174 GLY A N 1
ATOM 1259 C CA . GLY A 1 174 ? 11.953 -0.889 -9.545 1.00 94.44 174 GLY A CA 1
ATOM 1260 C C . GLY A 1 174 ? 11.316 -0.702 -8.177 1.00 94.44 174 GLY A C 1
ATOM 1261 O O . GLY A 1 174 ? 11.911 -1.031 -7.150 1.00 94.44 174 GLY A O 1
ATOM 1262 N N . VAL A 1 175 ? 10.134 -0.089 -8.172 1.00 96.25 175 VAL A N 1
ATOM 1263 C CA . VAL A 1 175 ? 9.429 0.353 -6.966 1.00 96.25 175 VAL A CA 1
ATOM 1264 C C . VAL A 1 175 ? 7.979 -0.125 -7.002 1.00 96.25 175 VAL A C 1
ATOM 1266 O O . VAL A 1 175 ? 7.335 -0.097 -8.053 1.00 96.25 175 VAL A O 1
ATOM 1269 N N . LEU A 1 176 ? 7.467 -0.548 -5.850 1.00 97.81 176 LEU A N 1
ATOM 1270 C CA . LEU A 1 176 ? 6.045 -0.584 -5.535 1.00 97.81 176 LEU A CA 1
ATOM 1271 C C . LEU A 1 176 ? 5.792 0.488 -4.474 1.00 97.81 176 LEU A C 1
ATOM 1273 O O . LEU A 1 176 ? 6.296 0.395 -3.352 1.00 97.81 176 LEU A O 1
ATOM 1277 N N . TRP A 1 177 ? 5.067 1.533 -4.856 1.00 97.88 177 TRP A N 1
ATOM 1278 C CA . TRP A 1 177 ? 4.731 2.651 -3.983 1.00 97.88 177 TRP A CA 1
ATOM 1279 C C . TRP A 1 177 ? 3.228 2.654 -3.726 1.00 97.88 177 TRP A C 1
ATOM 1281 O O . TRP A 1 177 ? 2.445 2.562 -4.670 1.00 97.88 177 TRP A O 1
ATOM 1291 N N . GLY A 1 178 ? 2.834 2.745 -2.460 1.00 97.44 178 GLY A N 1
ATOM 1292 C CA . GLY A 1 178 ? 1.439 2.817 -2.043 1.00 97.44 178 GLY A CA 1
ATOM 1293 C C . GLY A 1 178 ? 1.185 4.018 -1.147 1.00 97.44 178 GLY A C 1
ATOM 1294 O O . GLY A 1 178 ? 1.987 4.284 -0.259 1.00 97.44 178 GLY A O 1
ATOM 1295 N N . ARG A 1 179 ? 0.062 4.707 -1.335 1.00 96.19 179 ARG A N 1
ATOM 1296 C CA . ARG A 1 179 ? -0.488 5.686 -0.398 1.00 96.19 179 ARG A CA 1
ATOM 1297 C C . ARG A 1 179 ? -1.763 5.117 0.210 1.00 96.19 179 ARG A C 1
ATOM 1299 O O . ARG A 1 179 ? -2.684 4.771 -0.528 1.00 96.19 179 ARG A O 1
ATOM 1306 N N . VAL A 1 180 ? -1.810 5.013 1.535 1.00 96.19 180 VAL A N 1
ATOM 1307 C CA . VAL A 1 180 ? -2.914 4.352 2.243 1.00 96.19 180 VAL A CA 1
ATOM 1308 C C . VAL A 1 180 ? -3.347 5.187 3.434 1.00 96.19 180 VAL A C 1
ATOM 1310 O O . VAL A 1 180 ? -2.553 5.431 4.339 1.00 96.19 180 VAL A O 1
ATOM 1313 N N . ASP A 1 181 ? -4.613 5.576 3.468 1.00 94.00 181 ASP A N 1
ATOM 1314 C CA . ASP A 1 181 ? -5.207 6.347 4.557 1.00 94.00 181 ASP A CA 1
ATOM 1315 C C . ASP A 1 181 ? -6.577 5.744 4.901 1.00 94.00 181 ASP A C 1
ATOM 1317 O O . ASP A 1 181 ? -7.349 5.403 4.013 1.00 94.00 181 ASP A O 1
ATOM 1321 N N . GLU A 1 182 ? -6.869 5.558 6.189 1.00 93.25 182 GLU A N 1
ATOM 1322 C CA . GLU A 1 182 ? -8.172 5.038 6.649 1.00 93.25 182 GLU A CA 1
ATOM 1323 C C . GLU A 1 182 ? -9.197 6.160 6.881 1.00 93.25 182 GLU A C 1
ATOM 1325 O O . GLU A 1 182 ? -10.399 5.929 6.809 1.00 93.25 182 GLU A O 1
ATOM 1330 N N . LEU A 1 183 ? -8.720 7.378 7.157 1.00 89.50 183 LEU A N 1
ATOM 1331 C CA . LEU A 1 183 ? -9.535 8.531 7.536 1.00 89.50 183 LEU A CA 1
ATOM 1332 C C . LEU A 1 183 ? -9.153 9.775 6.716 1.00 89.50 183 LEU A C 1
ATOM 1334 O O . LEU A 1 183 ? -7.964 9.970 6.446 1.00 89.50 183 LEU A O 1
ATOM 1338 N N . PRO A 1 184 ? -10.098 10.699 6.443 1.00 85.69 184 PRO A N 1
ATOM 1339 C CA . PRO A 1 184 ? -11.515 10.655 6.835 1.00 85.69 184 PRO A CA 1
ATOM 1340 C C . PRO A 1 184 ? -12.339 9.638 6.037 1.00 85.69 184 PRO A C 1
ATOM 1342 O O . PRO A 1 184 ? -13.291 9.085 6.573 1.00 85.69 184 PRO A O 1
ATOM 1345 N N . GLU A 1 185 ? -11.923 9.353 4.808 1.00 90.25 185 GLU A N 1
ATOM 1346 C CA . GLU A 1 185 ? -12.471 8.294 3.971 1.00 90.25 185 GLU A CA 1
ATOM 1347 C C . GLU A 1 185 ? -11.355 7.297 3.652 1.00 90.25 185 GLU A C 1
ATOM 1349 O O . GLU A 1 185 ? -10.202 7.712 3.468 1.00 90.25 185 GLU A O 1
ATOM 1354 N N . PRO A 1 186 ? -11.665 5.994 3.591 1.00 92.88 186 PRO A N 1
ATOM 1355 C CA . PRO A 1 186 ? -10.672 4.991 3.266 1.00 92.88 186 PRO A CA 1
ATOM 1356 C C . PRO A 1 186 ? -10.169 5.196 1.835 1.00 92.88 186 PRO A C 1
ATOM 1358 O O . PRO A 1 186 ? -10.946 5.352 0.896 1.00 92.88 186 PRO A O 1
ATOM 1361 N N . ASN A 1 187 ? -8.853 5.157 1.662 1.00 92.38 187 ASN A N 1
ATOM 1362 C CA . ASN A 1 187 ? -8.191 5.259 0.372 1.00 92.38 187 ASN A CA 1
ATOM 1363 C C . ASN A 1 187 ? -6.968 4.336 0.323 1.00 92.38 187 ASN A C 1
ATOM 1365 O O . ASN A 1 187 ? -6.205 4.222 1.285 1.00 92.38 187 ASN A O 1
ATOM 1369 N N . SER A 1 188 ? -6.771 3.689 -0.823 1.00 95.50 188 SER A N 1
ATOM 1370 C CA . SER A 1 188 ? -5.609 2.856 -1.111 1.00 95.50 188 SER A CA 1
ATOM 1371 C C . SER A 1 188 ? -5.223 3.029 -2.576 1.00 95.50 188 SER A C 1
ATOM 1373 O O . SER A 1 188 ? -5.884 2.513 -3.478 1.00 95.50 188 SER A O 1
ATOM 1375 N N . LEU A 1 189 ? -4.150 3.779 -2.814 1.00 95.69 189 LEU A N 1
ATOM 1376 C CA . LEU A 1 189 ? -3.605 4.047 -4.140 1.00 95.69 189 LEU A CA 1
ATOM 1377 C C . LEU A 1 189 ? -2.240 3.394 -4.260 1.00 95.69 189 LEU A C 1
ATOM 1379 O O . LEU A 1 189 ? -1.394 3.576 -3.391 1.00 95.69 189 LEU A O 1
ATOM 1383 N N . TRP A 1 190 ? -2.002 2.668 -5.346 1.00 97.25 190 TRP A N 1
ATOM 1384 C CA . TRP A 1 190 ? -0.744 1.960 -5.563 1.00 97.25 190 TRP A CA 1
ATOM 1385 C C . TRP A 1 190 ? -0.241 2.129 -6.984 1.00 97.25 190 TRP A C 1
ATOM 1387 O O . TRP A 1 190 ? -1.023 2.115 -7.931 1.00 97.25 190 TRP A O 1
ATOM 1397 N N . LEU A 1 191 ? 1.079 2.237 -7.121 1.00 96.50 191 LEU A N 1
ATOM 1398 C CA . LEU A 1 191 ? 1.791 2.312 -8.389 1.00 96.50 191 LEU A CA 1
ATOM 1399 C C . LEU A 1 191 ? 2.959 1.328 -8.397 1.00 96.50 191 LEU A C 1
ATOM 1401 O O . LEU A 1 191 ? 3.802 1.327 -7.494 1.00 96.50 191 LEU A O 1
ATOM 1405 N N . ARG A 1 192 ? 3.047 0.540 -9.467 1.00 96.12 192 ARG A N 1
ATOM 1406 C CA . ARG A 1 192 ? 4.234 -0.235 -9.821 1.00 96.12 192 ARG A CA 1
ATOM 1407 C C . ARG A 1 192 ? 5.040 0.545 -10.857 1.00 96.12 192 ARG A C 1
ATOM 1409 O O . ARG A 1 192 ? 4.518 0.920 -11.905 1.00 96.12 192 ARG A O 1
ATOM 1416 N N . LEU A 1 193 ? 6.314 0.777 -10.550 1.00 94.50 193 LEU A N 1
ATOM 1417 C CA . LEU A 1 193 ? 7.228 1.589 -11.351 1.00 94.50 193 LEU A CA 1
ATOM 1418 C C . LEU A 1 193 ? 8.480 0.812 -11.737 1.00 94.50 193 LEU A C 1
ATOM 1420 O O . LEU A 1 193 ? 9.210 0.327 -10.870 1.00 94.50 193 LEU A O 1
ATOM 1424 N N . GLU A 1 194 ? 8.784 0.754 -13.024 1.00 92.31 194 GLU A N 1
ATOM 1425 C CA . GLU A 1 194 ? 9.989 0.109 -13.550 1.00 92.31 194 GLU A CA 1
ATOM 1426 C C . GLU A 1 194 ? 10.936 1.128 -14.162 1.00 92.31 194 GLU A C 1
ATOM 1428 O O . GLU A 1 194 ? 10.510 2.110 -14.767 1.00 92.31 194 GLU A O 1
ATOM 1433 N N . ALA A 1 195 ? 12.237 0.927 -13.959 1.00 88.88 195 ALA A N 1
ATOM 1434 C CA . ALA A 1 195 ? 13.229 1.788 -14.574 1.00 88.88 195 ALA A CA 1
ATOM 1435 C C . ALA A 1 195 ? 13.290 1.475 -16.073 1.00 88.88 195 ALA A C 1
ATOM 1437 O O . ALA A 1 195 ? 13.484 0.323 -16.462 1.00 88.88 195 ALA A O 1
ATOM 1438 N N . LEU A 1 196 ? 13.163 2.497 -16.918 1.00 85.62 196 LEU A N 1
ATOM 1439 C CA . LEU A 1 196 ? 13.323 2.322 -18.356 1.00 85.62 196 LEU A CA 1
ATOM 1440 C C . LEU A 1 196 ? 14.786 1.996 -18.673 1.00 85.62 196 LEU A C 1
ATOM 1442 O O . LEU A 1 196 ? 15.689 2.816 -18.475 1.00 85.62 196 LEU A O 1
ATOM 1446 N N . SER A 1 197 ? 15.012 0.784 -19.176 1.00 71.69 197 SER A N 1
ATOM 1447 C CA . SER A 1 197 ? 16.322 0.336 -19.644 1.00 71.69 197 SER A CA 1
ATOM 1448 C C . SER A 1 197 ? 16.697 1.133 -20.897 1.00 71.69 197 SER A C 1
ATOM 1450 O O . SER A 1 197 ? 16.016 1.034 -21.910 1.00 71.69 197 SER A O 1
ATOM 1452 N N . GLY A 1 198 ? 17.747 1.958 -20.830 1.00 60.94 198 GLY A N 1
ATOM 1453 C CA . GLY A 1 198 ? 18.263 2.715 -21.985 1.00 60.94 198 GLY A CA 1
ATOM 1454 C C . GLY A 1 198 ? 18.233 4.242 -21.854 1.00 60.94 198 GLY A C 1
ATOM 1455 O O . GLY A 1 198 ? 18.835 4.934 -22.668 1.00 60.94 198 GLY A O 1
ATOM 1456 N N . ALA A 1 199 ? 17.625 4.793 -20.802 1.00 50.03 199 ALA A N 1
ATOM 1457 C CA . ALA A 1 199 ? 17.587 6.241 -20.579 1.00 50.03 199 ALA A CA 1
ATOM 1458 C C . ALA A 1 199 ? 18.826 6.811 -19.852 1.00 50.03 199 ALA A C 1
ATOM 1460 O O . ALA A 1 199 ? 18.755 7.881 -19.252 1.00 50.03 199 ALA A O 1
ATOM 1461 N N . GLU A 1 200 ? 19.970 6.118 -19.878 1.00 46.84 200 GLU A N 1
ATOM 1462 C CA . GLU A 1 200 ? 21.202 6.584 -19.219 1.00 46.84 200 GLU A CA 1
ATOM 1463 C C . GLU A 1 200 ? 21.991 7.643 -20.026 1.00 46.84 200 GLU A C 1
ATOM 1465 O O . GLU A 1 200 ? 23.052 8.066 -19.576 1.00 46.84 200 GLU A O 1
ATOM 1470 N N . GLY A 1 201 ? 21.497 8.122 -21.180 1.00 45.12 201 GLY A N 1
ATOM 1471 C CA . GLY A 1 201 ? 22.344 8.848 -22.145 1.00 45.12 201 GLY A CA 1
ATOM 1472 C C . GLY A 1 201 ? 21.892 10.205 -22.700 1.00 45.12 201 GLY A C 1
ATOM 1473 O O . GLY A 1 201 ? 22.650 10.784 -23.469 1.00 45.12 201 GLY A O 1
ATOM 1474 N N . ALA A 1 202 ? 20.721 10.756 -22.365 1.00 41.06 202 ALA A N 1
ATOM 1475 C CA . ALA A 1 202 ? 20.197 11.935 -23.081 1.00 41.06 202 ALA A CA 1
ATOM 1476 C C . ALA A 1 202 ? 19.903 13.146 -22.180 1.00 41.06 202 ALA A C 1
ATOM 1478 O O . ALA A 1 202 ? 18.801 13.682 -22.176 1.00 41.06 202 ALA A O 1
ATOM 1479 N N . ALA A 1 203 ? 20.898 13.619 -21.429 1.00 43.00 203 ALA A N 1
ATOM 1480 C CA . ALA A 1 203 ? 20.881 14.981 -20.892 1.00 43.00 203 ALA A CA 1
ATOM 1481 C C . ALA A 1 203 ? 21.699 15.901 -21.815 1.00 43.00 203 ALA A C 1
ATOM 1483 O O . ALA A 1 203 ? 22.798 16.327 -21.470 1.00 43.00 203 ALA A O 1
ATOM 1484 N N . SER A 1 204 ? 21.173 16.171 -23.016 1.00 39.91 204 SER A N 1
ATOM 1485 C CA . SER A 1 204 ? 21.639 17.284 -23.851 1.00 39.91 204 SER A CA 1
ATOM 1486 C C . SER A 1 204 ? 20.904 18.561 -23.441 1.00 39.91 204 SER A C 1
ATOM 1488 O O . SER A 1 204 ? 19.715 18.545 -23.125 1.00 39.91 204 SER A O 1
ATOM 1490 N N . ALA A 1 205 ? 21.649 19.659 -23.398 1.00 42.88 205 ALA A N 1
ATOM 1491 C CA . ALA A 1 205 ? 21.260 2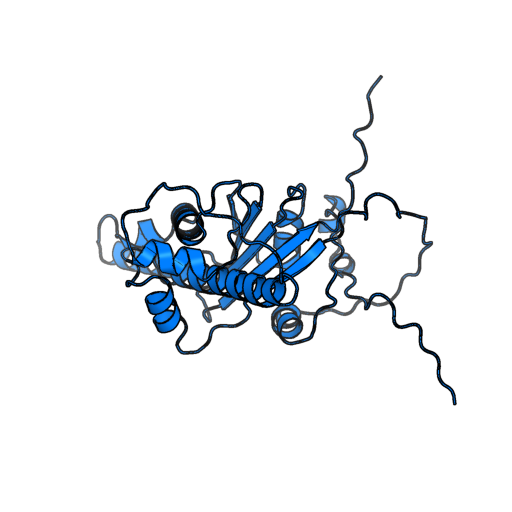0.953 -22.871 1.00 42.88 205 ALA A CA 1
ATOM 1492 C C . ALA A 1 205 ? 20.041 21.561 -23.594 1.00 42.88 205 ALA A C 1
ATOM 1494 O O . ALA A 1 205 ? 20.143 22.042 -24.719 1.00 42.88 205 ALA A O 1
ATOM 1495 N N . GLY A 1 206 ? 18.897 21.612 -22.907 1.00 37.41 206 GLY A N 1
ATOM 1496 C CA . GLY A 1 206 ? 17.737 22.418 -23.292 1.00 37.41 206 GLY A CA 1
ATOM 1497 C C . GLY A 1 206 ? 17.708 23.722 -22.498 1.00 37.41 206 GLY A C 1
ATOM 1498 O O . GLY A 1 206 ? 17.451 23.717 -21.296 1.00 37.41 206 GLY A O 1
ATOM 1499 N N . LYS A 1 207 ? 18.018 24.833 -23.171 1.00 39.53 207 LYS A N 1
ATOM 1500 C CA . LYS A 1 207 ? 18.053 26.203 -22.639 1.00 39.53 207 LYS A CA 1
ATOM 1501 C C . LYS A 1 207 ? 16.637 26.686 -22.281 1.00 39.53 207 LYS A C 1
ATOM 1503 O O . LYS A 1 207 ? 15.665 26.290 -22.914 1.00 39.53 207 LYS A O 1
ATOM 1508 N N . GLY A 1 208 ? 16.554 27.510 -21.237 1.00 40.59 208 GLY A N 1
ATOM 1509 C CA . GLY A 1 208 ? 15.341 27.810 -20.477 1.00 40.59 208 GLY A CA 1
ATOM 1510 C C . GLY A 1 208 ? 14.169 28.430 -21.240 1.00 40.59 208 GLY A C 1
ATOM 1511 O O . GLY A 1 208 ? 14.337 29.138 -22.232 1.00 40.59 208 GLY A O 1
ATOM 1512 N N . ARG A 1 209 ? 12.974 28.217 -20.682 1.00 33.75 209 ARG A N 1
ATOM 1513 C CA . ARG A 1 209 ? 11.831 29.114 -20.845 1.00 33.75 209 ARG A CA 1
ATOM 1514 C C . ARG A 1 209 ? 10.966 29.042 -19.585 1.00 33.75 209 ARG A C 1
ATOM 1516 O O . ARG A 1 209 ? 10.400 27.994 -19.283 1.00 33.75 209 ARG A O 1
ATOM 1523 N N . GLU A 1 210 ? 10.957 30.136 -18.830 1.00 40.31 210 GLU A N 1
ATOM 1524 C CA . GLU A 1 210 ? 10.068 30.374 -17.690 1.00 40.31 210 GLU A CA 1
ATOM 1525 C C . GLU A 1 210 ? 8.630 30.582 -18.178 1.00 40.31 210 GLU A C 1
ATOM 1527 O O . GLU A 1 210 ? 8.411 31.204 -19.220 1.00 40.31 210 GLU A O 1
ATOM 1532 N N . GLY A 1 211 ? 7.652 30.087 -17.418 1.00 30.92 211 GLY A N 1
ATOM 1533 C CA . GLY A 1 211 ? 6.249 30.426 -17.631 1.00 30.92 211 GLY A CA 1
ATOM 1534 C C . GLY A 1 211 ? 5.272 29.613 -16.782 1.00 30.92 211 GLY A C 1
ATOM 1535 O O . GLY A 1 211 ? 5.173 28.404 -16.961 1.00 30.92 211 GLY A O 1
ATOM 1536 N N . GLY A 1 212 ? 4.523 30.325 -15.931 1.00 28.91 212 GLY A N 1
ATOM 1537 C CA . GLY A 1 212 ? 3.159 29.985 -15.508 1.00 28.91 212 GLY A CA 1
ATOM 1538 C C . GLY A 1 212 ? 3.017 29.023 -14.330 1.00 28.91 212 GLY A C 1
ATOM 1539 O O . GLY A 1 212 ? 2.950 27.816 -14.526 1.00 28.91 212 GLY A O 1
ATOM 1540 N N . GLY A 1 213 ? 2.896 29.568 -13.116 1.00 26.59 213 GLY A N 1
ATOM 1541 C CA . GLY A 1 213 ? 2.418 28.820 -11.954 1.00 26.59 213 GLY A CA 1
ATOM 1542 C C . GLY A 1 213 ? 0.910 28.581 -12.045 1.00 26.59 213 GLY A C 1
ATOM 1543 O O . GLY A 1 213 ? 0.146 29.526 -12.231 1.00 26.59 213 GLY A O 1
ATOM 1544 N N . VAL A 1 214 ? 0.503 27.321 -11.910 1.00 32.72 214 VAL A N 1
ATOM 1545 C CA . VAL A 1 214 ? -0.881 26.914 -11.654 1.00 32.72 214 VAL A CA 1
ATOM 1546 C C . VAL A 1 214 ? -0.852 26.111 -10.359 1.00 32.72 214 VAL A C 1
ATOM 1548 O O . VAL A 1 214 ? -0.153 25.103 -10.268 1.00 32.72 214 VAL A O 1
ATOM 1551 N N . GLU A 1 215 ? -1.553 26.603 -9.341 1.00 31.39 215 GLU A N 1
ATOM 1552 C CA . GLU A 1 215 ? -1.773 25.896 -8.081 1.00 31.39 215 GLU A CA 1
ATOM 1553 C C . GLU A 1 215 ? -2.758 24.743 -8.333 1.00 31.39 215 GLU A C 1
ATOM 1555 O O . GLU A 1 215 ? -3.957 24.965 -8.478 1.00 31.39 215 GLU A O 1
ATOM 1560 N N . GLY A 1 216 ? -2.239 23.516 -8.445 1.00 30.20 216 GLY A N 1
ATOM 1561 C CA . GLY A 1 216 ? -3.024 22.281 -8.544 1.00 30.20 216 GLY A CA 1
ATOM 1562 C C . GLY A 1 216 ? -2.985 21.523 -7.221 1.00 30.20 216 GLY A C 1
ATOM 1563 O O . GLY A 1 216 ? -1.922 21.082 -6.778 1.00 30.20 216 GLY A O 1
ATOM 1564 N N . GLY A 1 217 ? -4.133 21.446 -6.550 1.00 29.41 217 GLY A N 1
ATOM 1565 C CA . GLY A 1 217 ? -4.310 20.777 -5.264 1.00 29.41 217 GLY A CA 1
ATOM 1566 C C . GLY A 1 217 ? -4.370 19.250 -5.374 1.00 29.41 217 GLY A C 1
ATOM 1567 O O . GLY A 1 217 ? -4.491 18.665 -6.442 1.00 29.41 217 GLY A O 1
ATOM 1568 N N . VAL A 1 218 ? -4.323 18.599 -4.212 1.00 36.75 218 VAL A N 1
ATOM 1569 C CA . VAL A 1 218 ? -4.246 17.141 -3.970 1.00 36.75 218 VAL A CA 1
ATOM 1570 C C . VAL A 1 218 ? -5.306 16.290 -4.711 1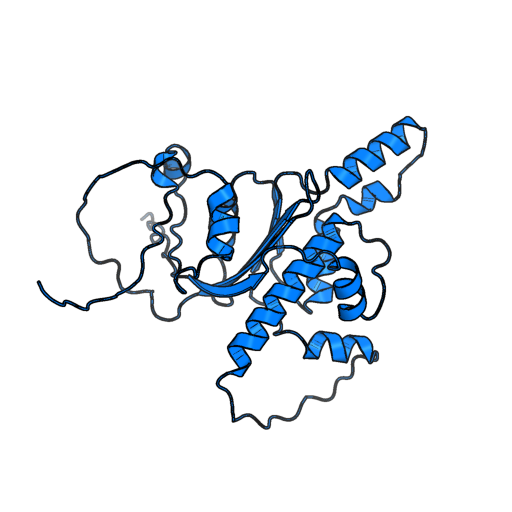.00 36.75 218 VAL A C 1
ATOM 1572 O O . VAL A 1 218 ? -5.122 15.078 -4.842 1.00 36.75 218 VAL A O 1
ATOM 1575 N N . GLU A 1 219 ? -6.369 16.897 -5.242 1.00 35.97 219 GLU A N 1
ATOM 1576 C CA . GLU A 1 219 ? -7.391 16.247 -6.081 1.00 35.97 219 GLU A CA 1
ATOM 1577 C C . GLU A 1 219 ? -6.841 15.742 -7.431 1.00 35.97 219 GLU A C 1
ATOM 1579 O O . GLU A 1 219 ? -7.359 14.770 -7.988 1.00 35.97 219 GLU A O 1
ATOM 1584 N N . ASP A 1 220 ? -5.725 16.300 -7.908 1.00 45.50 220 ASP A N 1
ATOM 1585 C CA . ASP A 1 220 ? -5.182 15.998 -9.235 1.00 45.50 220 ASP A CA 1
ATOM 1586 C C . ASP A 1 220 ? -4.576 14.598 -9.377 1.00 45.50 220 ASP A C 1
ATOM 1588 O O . ASP A 1 220 ? -4.487 14.100 -10.489 1.00 45.50 220 ASP A O 1
ATOM 1592 N N . ILE A 1 221 ? -4.189 13.896 -8.305 1.00 41.81 221 ILE A N 1
ATOM 1593 C CA . ILE A 1 221 ? -3.577 12.554 -8.441 1.00 41.81 221 ILE A CA 1
ATOM 1594 C C . ILE A 1 221 ? -4.634 11.453 -8.543 1.00 41.81 221 ILE A C 1
ATOM 1596 O O . ILE A 1 221 ? -4.476 10.521 -9.329 1.00 41.81 221 ILE A O 1
ATOM 1600 N N . ALA A 1 222 ? -5.723 11.561 -7.777 1.00 38.91 222 ALA A N 1
ATOM 1601 C CA . ALA A 1 222 ? -6.858 10.650 -7.907 1.00 38.91 222 ALA A CA 1
ATOM 1602 C C . ALA A 1 222 ? -7.557 10.854 -9.264 1.00 38.91 222 ALA A C 1
ATOM 1604 O O . ALA A 1 222 ? -7.849 9.874 -9.952 1.00 38.91 222 ALA A O 1
ATOM 1605 N N . ALA A 1 223 ? -7.713 12.114 -9.696 1.00 38.91 223 ALA A N 1
ATOM 1606 C CA . ALA A 1 223 ? -8.157 12.455 -11.044 1.00 38.91 223 ALA A CA 1
ATOM 1607 C C . ALA A 1 223 ? -7.155 11.986 -12.117 1.00 38.91 223 ALA A C 1
ATOM 1609 O O . ALA A 1 223 ? -7.562 11.404 -13.119 1.00 38.91 223 ALA A O 1
ATOM 1610 N N . ALA A 1 224 ? -5.843 12.119 -11.893 1.00 39.50 224 ALA A N 1
ATOM 1611 C CA . ALA A 1 224 ? -4.825 11.623 -12.819 1.00 39.50 224 ALA A CA 1
ATOM 1612 C C . ALA A 1 224 ? -4.801 10.094 -12.922 1.00 39.50 224 ALA A C 1
ATOM 1614 O O . ALA A 1 224 ? -4.478 9.580 -13.983 1.00 39.50 224 ALA A O 1
ATOM 1615 N N . CYS A 1 225 ? -5.181 9.340 -11.887 1.00 40.88 225 CYS A N 1
ATOM 1616 C CA . CYS A 1 225 ? -5.372 7.894 -12.022 1.00 40.88 225 CYS A CA 1
ATOM 1617 C C . CYS A 1 225 ? -6.593 7.526 -12.888 1.00 40.88 225 CYS A C 1
ATOM 1619 O O . CYS A 1 225 ? -6.562 6.473 -13.531 1.00 40.88 225 CYS A O 1
ATOM 1621 N N . ALA A 1 226 ? -7.625 8.382 -12.923 1.00 36.03 226 ALA A N 1
ATOM 1622 C CA . ALA A 1 226 ? -8.814 8.239 -13.770 1.00 36.03 226 ALA A CA 1
ATOM 1623 C C . ALA A 1 226 ? -8.592 8.713 -15.223 1.00 36.03 226 ALA A C 1
ATOM 1625 O O . ALA A 1 226 ? -9.289 8.272 -16.136 1.00 36.03 226 ALA A O 1
ATOM 1626 N N . VAL A 1 227 ? -7.595 9.570 -15.455 1.00 38.72 227 VAL A N 1
ATOM 1627 C CA . VAL A 1 227 ? -7.116 9.974 -16.785 1.00 38.72 227 VAL A CA 1
ATOM 1628 C C . VAL A 1 227 ? -6.043 8.975 -17.260 1.00 38.72 227 VAL A C 1
ATOM 1630 O O . VAL A 1 227 ? -5.292 8.424 -16.450 1.00 38.72 227 VAL A O 1
ATOM 1633 N N . PRO A 1 228 ? -5.910 8.677 -18.564 1.00 40.72 228 PRO A N 1
ATOM 1634 C CA . PRO A 1 228 ? -4.744 7.951 -19.057 1.00 40.72 228 PRO A CA 1
ATOM 1635 C C . PRO A 1 228 ? -3.469 8.777 -18.806 1.00 40.72 228 PRO A C 1
ATOM 1637 O O . PRO A 1 228 ? -3.108 9.638 -19.604 1.00 40.72 228 PRO A O 1
ATOM 1640 N N . LEU A 1 229 ? -2.778 8.521 -17.688 1.00 42.78 229 LEU A N 1
ATOM 1641 C CA . LEU A 1 229 ? -1.419 9.019 -17.462 1.00 42.78 229 LEU A CA 1
ATOM 1642 C C . LEU A 1 229 ? -0.531 8.644 -18.659 1.00 42.78 229 LEU A C 1
ATOM 1644 O O . LEU A 1 229 ? -0.632 7.510 -19.147 1.00 42.78 229 LEU A O 1
ATOM 1648 N N . PRO A 1 230 ? 0.379 9.529 -19.110 1.00 43.75 230 PRO A N 1
ATOM 1649 C CA . PRO A 1 230 ? 1.414 9.112 -20.042 1.00 43.75 230 PRO A CA 1
ATOM 1650 C C . PRO A 1 230 ? 2.193 7.951 -19.411 1.00 43.75 230 PRO A C 1
ATOM 1652 O O . PRO A 1 230 ? 2.564 8.000 -18.238 1.00 43.75 230 PRO A O 1
ATOM 1655 N N . ALA A 1 231 ? 2.434 6.891 -20.189 1.00 55.16 231 ALA A N 1
ATOM 1656 C CA . ALA A 1 231 ? 3.045 5.646 -19.712 1.00 55.16 231 ALA A CA 1
ATOM 1657 C C . ALA A 1 231 ? 4.425 5.848 -19.048 1.00 55.16 231 ALA A C 1
ATOM 1659 O O . ALA A 1 231 ? 4.884 4.993 -18.292 1.00 55.16 231 ALA A O 1
ATOM 1660 N N . VAL A 1 232 ? 5.073 6.988 -19.304 1.00 55.31 232 VAL A N 1
ATOM 1661 C CA . VAL A 1 232 ? 6.418 7.323 -18.844 1.00 55.31 232 VAL A CA 1
ATOM 1662 C C . VAL A 1 232 ? 6.383 8.568 -17.960 1.00 55.31 232 VAL A C 1
ATOM 1664 O O . VAL A 1 232 ? 5.899 9.622 -18.363 1.00 55.31 232 VAL A O 1
ATOM 1667 N N . CYS A 1 233 ? 6.949 8.448 -16.763 1.00 55.25 233 CYS A N 1
ATOM 1668 C CA . CYS A 1 233 ? 7.142 9.530 -15.807 1.00 55.25 233 CYS A CA 1
ATOM 1669 C C . CYS A 1 233 ? 8.640 9.775 -15.593 1.00 55.25 233 CYS A C 1
ATOM 1671 O O . CYS A 1 233 ? 9.443 8.853 -15.434 1.00 55.25 233 CYS A O 1
ATOM 1673 N N . THR A 1 234 ? 9.038 11.044 -15.562 1.00 49.19 234 THR A N 1
ATOM 1674 C CA . THR A 1 234 ? 10.430 11.417 -15.285 1.00 49.19 234 THR A CA 1
ATOM 1675 C C . THR A 1 234 ? 10.518 11.917 -13.846 1.00 49.19 234 THR A C 1
ATOM 1677 O O . THR A 1 234 ? 9.849 12.885 -13.491 1.00 49.19 234 THR A O 1
ATOM 1680 N N . PHE A 1 235 ? 11.305 11.248 -12.996 1.00 55.81 235 PHE A N 1
ATOM 1681 C CA . PHE A 1 235 ? 11.504 11.679 -11.610 1.00 55.81 235 PHE A CA 1
ATOM 1682 C C . PHE A 1 235 ? 12.901 12.258 -11.442 1.00 55.81 235 PHE A C 1
ATOM 1684 O O . PHE A 1 235 ? 13.920 11.580 -11.613 1.00 55.81 235 PHE A O 1
ATOM 1691 N N . ARG A 1 236 ? 12.946 13.540 -11.084 1.00 46.69 236 ARG A N 1
ATOM 1692 C CA . ARG A 1 236 ? 14.176 14.217 -10.693 1.00 46.69 236 ARG A CA 1
ATOM 1693 C C . ARG A 1 236 ? 14.369 14.022 -9.180 1.00 46.69 236 ARG A C 1
ATOM 1695 O O . ARG A 1 236 ? 13.430 14.289 -8.438 1.00 46.69 236 ARG A O 1
ATOM 1702 N N . PRO A 1 237 ? 15.541 13.568 -8.694 1.00 44.47 237 PRO A N 1
ATOM 1703 C CA . PRO A 1 237 ? 15.838 13.614 -7.273 1.00 44.47 237 PRO A CA 1
ATOM 1704 C C . PRO A 1 237 ? 15.787 15.076 -6.823 1.00 44.47 237 PRO A C 1
ATOM 1706 O O . PRO A 1 237 ? 16.476 15.923 -7.398 1.00 44.47 237 PRO A O 1
ATOM 1709 N N . LEU A 1 238 ? 14.949 15.347 -5.825 1.00 41.75 238 LEU A N 1
ATOM 1710 C CA . LEU A 1 238 ? 14.836 16.653 -5.188 1.00 41.75 238 LEU A CA 1
ATOM 1711 C C . LEU A 1 238 ? 16.186 16.980 -4.541 1.00 41.75 238 LEU A C 1
ATOM 1713 O O . LEU A 1 238 ? 16.678 16.219 -3.704 1.00 41.75 238 LEU A O 1
ATOM 1717 N N . ARG A 1 239 ? 16.821 18.087 -4.933 1.00 42.97 239 ARG A N 1
ATOM 1718 C CA . ARG A 1 239 ? 17.933 18.639 -4.152 1.00 42.97 239 ARG A CA 1
ATOM 1719 C C . ARG A 1 239 ? 17.364 19.227 -2.864 1.00 42.97 239 ARG A C 1
ATOM 1721 O O . ARG A 1 239 ? 16.227 19.687 -2.839 1.00 42.97 239 ARG A O 1
ATOM 1728 N N . ALA A 1 240 ? 18.177 19.296 -1.811 1.00 38.06 240 ALA A N 1
ATOM 1729 C CA . ALA A 1 240 ? 17.791 19.972 -0.568 1.00 38.06 240 ALA A CA 1
ATOM 1730 C C . ALA A 1 240 ? 17.324 21.429 -0.801 1.00 38.06 240 ALA A C 1
ATOM 1732 O O . ALA A 1 240 ? 16.482 21.929 -0.067 1.00 38.06 240 ALA A O 1
ATOM 1733 N N . THR A 1 241 ? 17.818 22.084 -1.859 1.00 39.59 241 THR A N 1
ATOM 1734 C CA . THR A 1 241 ? 17.404 23.428 -2.297 1.00 39.59 241 THR A CA 1
ATOM 1735 C C . THR A 1 241 ? 16.061 23.472 -3.030 1.00 39.59 241 THR A C 1
ATOM 1737 O O . THR A 1 241 ? 15.432 24.523 -3.062 1.00 39.59 241 THR A O 1
ATOM 1740 N N . ASP A 1 242 ? 15.607 22.357 -3.609 1.00 36.78 242 ASP A N 1
ATOM 1741 C CA . ASP A 1 242 ? 14.346 22.287 -4.361 1.00 36.78 242 ASP A CA 1
ATOM 1742 C C . ASP A 1 242 ? 13.132 22.195 -3.415 1.00 36.78 242 ASP A C 1
ATOM 1744 O O . ASP A 1 242 ? 12.028 22.580 -3.781 1.00 36.78 242 ASP A O 1
ATOM 1748 N N . LEU A 1 243 ? 13.350 21.765 -2.165 1.00 38.84 243 LEU A N 1
ATOM 1749 C CA . LEU A 1 243 ? 12.334 21.672 -1.106 1.00 38.84 243 LEU A CA 1
ATOM 1750 C C . LEU A 1 243 ? 11.842 23.035 -0.588 1.00 38.84 243 LEU A C 1
ATOM 1752 O O . LEU A 1 243 ? 10.851 23.087 0.134 1.00 38.84 243 LEU A O 1
ATOM 1756 N N . ALA A 1 244 ? 12.529 24.126 -0.936 1.00 33.28 244 ALA A N 1
ATOM 1757 C CA . ALA A 1 244 ? 12.181 25.485 -0.518 1.00 33.28 244 ALA A CA 1
ATOM 1758 C C . ALA A 1 244 ? 11.338 26.252 -1.556 1.00 33.28 244 ALA A C 1
ATOM 1760 O O . ALA A 1 244 ? 10.958 27.392 -1.296 1.00 33.28 244 ALA A O 1
ATOM 1761 N N . ASN A 1 245 ? 11.059 25.665 -2.729 1.00 32.19 245 ASN A N 1
ATOM 1762 C CA . ASN A 1 245 ? 10.359 26.345 -3.817 1.00 32.19 245 ASN A CA 1
ATOM 1763 C C . ASN A 1 245 ? 9.041 25.629 -4.185 1.00 32.19 245 ASN A C 1
ATOM 1765 O O . ASN A 1 245 ? 9.081 24.616 -4.888 1.00 32.19 245 ASN A O 1
ATOM 1769 N N . PRO A 1 246 ? 7.870 26.164 -3.788 1.00 35.25 246 PRO A N 1
ATOM 1770 C CA . PRO A 1 246 ? 6.574 25.555 -4.096 1.00 35.25 246 PRO A CA 1
ATOM 1771 C C . PRO A 1 246 ? 6.257 25.517 -5.603 1.00 35.25 246 PRO A C 1
ATOM 1773 O O . PRO A 1 246 ? 5.446 24.702 -6.031 1.00 35.25 246 PRO A O 1
ATOM 1776 N N . ALA A 1 247 ? 6.934 26.319 -6.436 1.00 28.06 247 ALA A N 1
ATOM 1777 C CA . ALA A 1 247 ? 6.736 26.331 -7.889 1.00 28.06 247 ALA A CA 1
ATOM 1778 C C . ALA A 1 247 ? 7.496 25.215 -8.642 1.00 28.06 247 ALA A C 1
ATOM 1780 O O . ALA A 1 247 ? 7.238 24.985 -9.823 1.00 28.06 247 ALA A O 1
ATOM 1781 N N . LEU A 1 248 ? 8.426 24.503 -7.988 1.00 31.41 248 LEU A N 1
ATOM 1782 C CA . LEU A 1 248 ? 9.198 23.403 -8.596 1.00 31.41 248 LEU A CA 1
ATOM 1783 C C . LEU A 1 248 ? 8.600 22.007 -8.343 1.00 31.41 248 LEU A C 1
ATOM 1785 O O . LEU A 1 248 ? 9.144 21.017 -8.832 1.00 31.41 248 LEU A O 1
ATOM 1789 N N . ALA A 1 249 ? 7.453 21.925 -7.660 1.00 32.75 249 ALA A N 1
ATOM 1790 C CA . ALA A 1 249 ? 6.672 20.696 -7.482 1.00 32.75 249 ALA A CA 1
ATOM 1791 C C . ALA A 1 249 ? 5.901 20.263 -8.749 1.00 32.75 249 ALA A C 1
ATOM 1793 O O . ALA A 1 249 ? 5.249 19.219 -8.756 1.00 32.75 249 ALA A O 1
ATOM 1794 N N . LEU A 1 250 ? 6.008 21.023 -9.844 1.00 31.52 250 LEU A N 1
ATOM 1795 C CA . LEU A 1 250 ? 5.483 20.631 -11.147 1.00 31.52 250 LEU A CA 1
ATOM 1796 C C . LEU A 1 250 ? 6.357 19.524 -11.747 1.00 31.52 250 LEU A C 1
ATOM 1798 O O . LEU A 1 250 ? 7.287 19.759 -12.525 1.00 31.52 250 LEU A O 1
ATOM 1802 N N . LEU A 1 251 ? 6.007 18.282 -11.409 1.00 35.41 251 LEU A N 1
ATOM 1803 C CA . LEU A 1 251 ? 6.186 17.157 -12.315 1.00 35.41 251 LEU A CA 1
ATOM 1804 C C . LEU A 1 251 ? 5.669 17.596 -13.687 1.00 35.41 251 LEU A C 1
ATOM 1806 O O . LEU A 1 251 ? 4.477 17.836 -13.865 1.00 35.41 251 LEU A O 1
ATOM 1810 N N . ARG A 1 252 ? 6.563 17.718 -14.672 1.00 31.70 252 ARG A N 1
ATOM 1811 C CA . ARG A 1 252 ? 6.143 17.814 -16.070 1.00 31.70 252 ARG A CA 1
ATOM 1812 C C . ARG A 1 252 ? 5.515 16.477 -16.461 1.00 31.70 252 ARG A C 1
ATOM 1814 O O . ARG A 1 252 ? 6.196 15.589 -16.967 1.00 31.70 252 ARG A O 1
ATOM 1821 N N . TRP A 1 253 ? 4.215 16.345 -16.228 1.00 35.41 253 TRP A N 1
ATOM 1822 C CA . TRP A 1 253 ? 3.360 15.465 -17.008 1.00 35.41 253 TRP A CA 1
ATOM 1823 C C . TRP A 1 253 ? 3.167 16.125 -18.370 1.00 35.41 253 TRP A C 1
ATOM 1825 O O . TRP A 1 253 ? 2.428 17.091 -18.511 1.00 35.41 253 TRP A O 1
ATOM 1835 N N . GLY A 1 254 ? 3.904 15.651 -19.369 1.00 25.59 254 GLY A N 1
ATOM 1836 C CA . GLY A 1 254 ? 3.720 16.053 -20.757 1.00 25.59 254 GLY A CA 1
ATOM 1837 C C . GLY A 1 254 ? 3.618 14.808 -21.632 1.00 25.59 254 GLY A C 1
ATOM 1838 O O . GLY A 1 254 ? 4.335 13.839 -21.364 1.00 25.59 254 GLY A O 1
ATOM 1839 N N . PRO A 1 255 ? 2.751 14.796 -22.658 1.00 29.73 255 PRO A N 1
ATOM 1840 C CA . PRO A 1 255 ? 2.725 13.709 -23.621 1.00 29.73 255 PRO A CA 1
ATOM 1841 C C . PRO A 1 255 ? 4.079 13.646 -24.335 1.00 29.73 255 PRO A C 1
ATOM 1843 O O . PRO A 1 255 ? 4.547 14.628 -24.913 1.00 29.73 255 PRO A O 1
ATOM 1846 N N . ALA A 1 256 ? 4.724 12.483 -24.285 1.00 33.19 256 ALA A N 1
ATOM 1847 C CA . ALA A 1 256 ? 5.818 12.185 -25.190 1.00 33.19 256 ALA A CA 1
ATOM 1848 C C . ALA A 1 256 ? 5.221 11.997 -26.591 1.00 33.19 256 ALA A C 1
ATOM 1850 O O . ALA A 1 256 ? 4.542 11.007 -26.832 1.00 33.19 256 ALA A O 1
ATOM 1851 N N . GLY A 1 257 ? 5.464 12.962 -27.479 1.00 33.25 257 GLY A N 1
ATOM 1852 C CA . GLY A 1 257 ? 5.378 12.797 -28.929 1.00 33.25 257 GLY A CA 1
ATOM 1853 C C . GLY A 1 257 ? 4.001 12.454 -29.500 1.00 33.25 257 GLY A C 1
ATOM 1854 O O . GLY A 1 257 ? 3.685 11.293 -29.726 1.00 33.25 257 GLY A O 1
ATOM 1855 N N . LEU A 1 258 ? 3.254 13.486 -29.883 1.00 29.30 258 LEU A N 1
ATOM 1856 C CA . LEU A 1 258 ? 2.441 13.435 -31.097 1.00 29.30 258 LEU A CA 1
ATOM 1857 C C . LEU A 1 258 ? 2.930 14.570 -31.996 1.00 29.30 258 LEU A C 1
ATOM 1859 O O . LEU A 1 258 ? 2.478 15.706 -31.891 1.00 29.30 258 LEU A O 1
ATOM 1863 N N . GLU A 1 259 ? 3.913 14.258 -32.840 1.00 36.78 259 GLU A N 1
ATOM 1864 C CA . GLU A 1 259 ? 4.026 14.962 -34.111 1.00 36.78 259 GLU A CA 1
ATOM 1865 C C . GLU A 1 259 ? 2.904 14.449 -35.013 1.00 36.78 259 GLU A C 1
ATOM 1867 O O . GLU A 1 259 ? 2.748 13.246 -35.215 1.00 36.78 259 GLU A O 1
ATOM 1872 N N . GLY A 1 260 ? 2.103 15.377 -35.517 1.00 30.19 260 GLY A N 1
ATOM 1873 C CA . GLY A 1 260 ? 0.996 15.113 -36.419 1.00 30.19 260 GLY A CA 1
ATOM 1874 C C . GLY A 1 260 ? 0.348 16.437 -36.775 1.00 30.19 260 GLY A C 1
ATOM 1875 O O . GLY A 1 260 ? -0.593 16.865 -36.116 1.00 30.19 260 GLY A O 1
ATOM 1876 N N . GLY A 1 261 ? 0.912 17.128 -37.766 1.00 33.88 261 GLY A N 1
ATOM 1877 C CA . GLY A 1 261 ? 0.254 18.281 -38.366 1.00 33.88 261 GLY A CA 1
ATOM 1878 C C . GLY A 1 261 ? -1.021 17.858 -39.093 1.00 33.88 261 GLY A C 1
ATOM 1879 O O . GLY A 1 261 ? -1.063 16.771 -39.658 1.00 33.88 261 GLY A O 1
ATOM 1880 N N . PHE A 1 262 ? -2.024 18.732 -39.105 1.00 28.58 262 PHE A N 1
ATOM 1881 C CA . PHE A 1 262 ? -2.978 18.877 -40.203 1.00 28.58 262 PHE A CA 1
ATOM 1882 C C . PHE A 1 262 ? -3.600 20.284 -40.126 1.00 28.58 262 PHE A C 1
ATOM 1884 O O . PHE A 1 262 ? -3.947 20.740 -39.038 1.00 28.58 262 PHE A O 1
ATOM 1891 N N . SER A 1 263 ? -3.635 20.950 -41.286 1.00 34.16 263 SER A N 1
ATOM 1892 C CA . SER A 1 263 ? -4.248 22.248 -41.632 1.00 34.16 263 SER A CA 1
ATOM 1893 C C . SER A 1 263 ? -5.702 22.380 -41.134 1.00 34.16 263 SER A C 1
ATOM 1895 O O . SER A 1 263 ? -6.340 21.366 -40.860 1.00 34.16 263 SER A O 1
ATOM 1897 N N . ASP A 1 264 ? -6.270 23.569 -40.916 1.00 37.88 264 ASP A N 1
ATOM 1898 C CA . ASP A 1 264 ? -6.308 24.771 -41.777 1.00 37.88 264 ASP A CA 1
ATOM 1899 C C . ASP A 1 264 ? -6.025 26.109 -41.071 1.00 37.88 264 ASP A C 1
ATOM 1901 O O . ASP A 1 264 ? -6.416 26.275 -39.892 1.00 37.88 264 ASP A O 1
#

Secondary structure (DSSP, 8-state):
--PPPPPPPPEEEEEEEEE-S--TTHHHHHHHHHSSPPSS--HHHHHHHHHHHHHHHHHHHHHTTS------PPPS---S-HHHHHHHHHSPPPPTTSEEEEEESSTTHHHHHHHHHHHHTT-SS-HHHHTT-HHHHHHHHHHHTT--S-EEEEE-S-HHHHHHHHHTT--TT-EEEEEEE-SSS-EEEEEEEEE-TT-SS----------------THHHHHHHHS---SEEEEPPPPTTGGG-GGG-------S--------

Foldseek 3Di:
DDPDPPDAFWFKKFFLWKFWDADPCLQVVLCVLQVHRDPLADPLLSLQLSGLLRRQLRNVVSVVPDDPDDPDDDDPDDDPDPSLVSNQVRGDAQPQLFAEEEEEQQQLVVLVVVVVVCVVVVDDPDSSVVNRDVVVSQVVNCVSRVYHYHYDYYNDPDPLLSVLVQQRPRDQSYYWYWYFDPPPHGTIIITTMHTDPPPRDDPDDDDDDDDDDDDDDPVVVSVCVVPPQARMFTRDNQDPVNVVDPRSSDRPRDHDDDPDDDDD

Organism: NCBI:txid1735038